Protein AF-A0A8B7DSK4-F1 (afdb_monomer_lite)

Foldseek 3Di:
DDDDPDDDPVVVVVVVVVVVVVVVVVVVVVVVVVVVVVVVVVVVCVVCVVVCVVVVVVVVVVVVVVVVVVVVVVVVVCVVVVCCVVPVVPDDDDDDPPDDDPPVRVVVVCVVVVQDPDDDDDDPQLCQLVPDLARDDHDPVSLVVNLVVCVSVVQQADPVGRLHGPDDPTPSCVPRSVVSNCVVNPPPPPDPLPQDLDLVSLVVVLVVLLVCVVVVNLVCLVVNLVSLVSCVVVVVDDPVVSVVSNVSSD

Secondary structure (DSSP, 8-state):
-----TT-HHHHHHHHHHHHHHHHHHHHHHHHHHHHHHHHHHHHHHHHHHHHHHHHHHHHHHHHHHHHHHHHHHHHHHHHHHHHHHHTTS--------S---HHHHHHHHHHHHS--------HHHHHHHH-SS--S--HHHHHHHHHHHHHS-TTB-SS-TTSB---SSHHIIIIIHHHHHHHH-----------SSHHHHHHHHHHHHHHHHTT-GGGHHHHHHHHHHHHHTTSS-HHHHHHHHHHH-

pLDDT: mean 80.71, std 14.78, range [35.78, 96.25]

Sequence (250 aa):
MSYVKATDIEARLKLAKELDGLKKSVYQDSINEKLGYDTLQTNLEKLYKPIIDSQSGIKEGLSTLENKADQLTNTFSSYPALLDSKTKAIMPPEIVINMPLGAIAAEYLKLYTAKNNKKYIGTPGLWEIIVKSHPVKYTNDDRNKYKEILNQTDAIRSDLNSAKPRSSRSYKYTNVIKPIWEEIIGKSGKGVVILPSDPNALFDMLKLRLAALQAGNTGVKNETVAICDELLRQGQIDDDEYKTLQKAIT

Structure (mmCIF, N/CA/C/O backbone):
data_AF-A0A8B7DSK4-F1
#
_entry.id   AF-A0A8B7DSK4-F1
#
loop_
_atom_site.group_PDB
_atom_site.id
_atom_site.type_symbol
_atom_site.label_atom_id
_atom_site.label_alt_id
_atom_site.label_comp_id
_atom_site.label_asym_id
_atom_site.label_entity_id
_atom_site.label_seq_id
_atom_site.pdbx_PDB_ins_code
_atom_site.Cartn_x
_atom_site.Cartn_y
_atom_site.Cartn_z
_atom_site.occupancy
_atom_site.B_iso_or_equiv
_atom_site.auth_seq_id
_atom_site.auth_comp_id
_atom_site.auth_asym_id
_atom_site.auth_atom_id
_atom_site.pdbx_PDB_model_num
ATOM 1 N N . MET A 1 1 ? 32.826 51.409 -76.840 1.00 43.56 1 MET A N 1
ATOM 2 C CA . MET A 1 1 ? 34.212 50.903 -76.737 1.00 43.56 1 MET A CA 1
ATOM 3 C C . MET A 1 1 ? 35.059 51.645 -77.755 1.00 43.56 1 MET A C 1
ATOM 5 O O . MET A 1 1 ? 34.772 51.560 -78.941 1.00 43.56 1 MET A O 1
ATOM 9 N N . SER A 1 2 ? 36.006 52.461 -77.291 1.00 46.81 2 SER A N 1
ATOM 10 C CA . SER A 1 2 ? 36.922 53.215 -78.152 1.00 46.81 2 SER A CA 1
ATOM 11 C C . SER A 1 2 ? 37.999 52.264 -78.674 1.00 46.81 2 SER A C 1
ATOM 13 O O . SER A 1 2 ? 38.800 51.754 -77.894 1.00 46.81 2 SER A O 1
ATOM 15 N N . TYR A 1 3 ? 37.988 51.981 -79.975 1.00 54.03 3 TYR A N 1
ATOM 16 C CA . TYR A 1 3 ? 39.072 51.254 -80.625 1.00 54.03 3 TYR A CA 1
ATOM 17 C C . TYR A 1 3 ? 40.211 52.242 -80.880 1.00 54.03 3 TYR A C 1
ATOM 19 O O . TYR A 1 3 ? 40.067 53.164 -81.685 1.00 54.03 3 TYR A O 1
ATOM 27 N N . VAL A 1 4 ? 41.338 52.062 -80.187 1.00 56.19 4 VAL A N 1
ATOM 28 C CA . VAL A 1 4 ? 42.576 52.800 -80.463 1.00 56.19 4 VAL A CA 1
ATOM 29 C C . VAL A 1 4 ? 42.960 52.529 -81.922 1.00 56.19 4 VAL A C 1
ATOM 31 O O . VAL A 1 4 ? 43.263 51.395 -82.295 1.00 56.19 4 VAL A O 1
ATOM 34 N N . LYS A 1 5 ? 42.865 53.560 -82.772 1.00 58.69 5 LYS A N 1
ATOM 35 C CA . LYS A 1 5 ? 43.213 53.474 -84.196 1.00 58.69 5 LYS A CA 1
ATOM 36 C C . LYS A 1 5 ? 44.709 53.178 -84.344 1.00 58.69 5 LYS A C 1
ATOM 38 O O . LYS A 1 5 ? 45.526 53.631 -83.549 1.00 58.69 5 LYS A O 1
ATOM 43 N N . ALA A 1 6 ? 45.041 52.393 -85.365 1.00 54.91 6 ALA A N 1
ATOM 44 C CA . ALA A 1 6 ? 46.294 51.661 -85.561 1.00 54.91 6 ALA A CA 1
ATOM 45 C C . ALA A 1 6 ? 47.578 52.496 -85.806 1.00 54.91 6 ALA A C 1
ATOM 47 O O . ALA A 1 6 ? 48.478 52.013 -86.489 1.00 54.91 6 ALA A O 1
ATOM 48 N N . THR A 1 7 ? 47.698 53.712 -85.271 1.00 58.81 7 THR A N 1
ATOM 49 C CA . THR A 1 7 ? 48.815 54.630 -85.566 1.00 58.81 7 THR A CA 1
ATOM 50 C C . THR A 1 7 ? 49.724 54.956 -84.378 1.00 58.81 7 THR A C 1
ATOM 52 O O . THR A 1 7 ? 50.743 55.600 -84.589 1.00 58.81 7 THR A O 1
ATOM 55 N N . ASP A 1 8 ? 49.422 54.493 -83.160 1.00 68.81 8 ASP A N 1
ATOM 56 C CA . ASP A 1 8 ? 50.267 54.718 -81.974 1.00 68.81 8 ASP A CA 1
ATOM 57 C C . ASP A 1 8 ? 50.889 53.400 -81.474 1.00 68.81 8 ASP A C 1
ATOM 59 O O . ASP A 1 8 ? 50.227 52.549 -80.870 1.00 68.81 8 ASP A O 1
ATOM 63 N N . ILE A 1 9 ? 52.167 53.195 -81.802 1.00 73.06 9 ILE A N 1
ATOM 64 C CA . ILE A 1 9 ? 52.925 51.973 -81.496 1.00 73.06 9 ILE A CA 1
ATOM 65 C C . ILE A 1 9 ? 53.202 51.860 -79.990 1.00 73.06 9 ILE A C 1
ATOM 67 O O . ILE A 1 9 ? 53.151 50.753 -79.448 1.00 73.06 9 ILE A O 1
ATOM 71 N N . GLU A 1 10 ? 53.437 52.977 -79.295 1.00 76.62 10 GLU A N 1
ATOM 72 C CA . GLU A 1 10 ? 53.742 52.978 -77.860 1.00 76.62 10 GLU A CA 1
ATOM 73 C C . GLU A 1 10 ? 52.521 52.576 -77.032 1.00 76.62 10 GLU A C 1
ATOM 75 O O . GLU A 1 10 ? 52.628 51.723 -76.144 1.00 76.62 10 GLU A O 1
ATOM 80 N N . ALA A 1 11 ? 51.339 53.094 -77.380 1.00 74.12 11 ALA A N 1
ATOM 81 C CA . ALA A 1 11 ? 50.085 52.707 -76.736 1.00 74.12 11 ALA A CA 1
ATOM 82 C C . ALA A 1 11 ? 49.782 51.205 -76.903 1.00 74.12 11 ALA A C 1
ATOM 84 O O . ALA A 1 11 ? 49.326 50.550 -75.961 1.00 74.12 11 ALA A O 1
ATOM 85 N N . ARG A 1 12 ? 50.087 50.622 -78.073 1.00 72.75 12 ARG A N 1
ATOM 86 C CA . ARG A 1 12 ? 49.931 49.174 -78.318 1.00 72.75 12 ARG A CA 1
ATOM 87 C C . ARG A 1 12 ? 50.933 48.347 -77.522 1.00 72.75 12 ARG A C 1
ATOM 89 O O . ARG A 1 12 ? 50.561 47.305 -76.988 1.00 72.75 12 ARG A O 1
ATOM 96 N N . LEU A 1 13 ? 52.180 48.806 -77.419 1.00 80.31 13 LEU A N 1
ATOM 97 C CA . LEU A 1 13 ? 53.214 48.118 -76.650 1.00 80.31 13 LEU A CA 1
ATOM 98 C C . LEU A 1 13 ? 52.886 48.120 -75.150 1.00 80.31 13 LEU A C 1
ATOM 100 O O . LEU A 1 13 ? 53.100 47.117 -74.467 1.00 80.31 13 LEU A O 1
ATOM 104 N N . LYS A 1 14 ? 52.320 49.224 -74.648 1.00 83.44 14 LYS A N 1
ATOM 105 C CA . LYS A 1 14 ? 51.837 49.343 -73.270 1.00 83.44 14 LYS A CA 1
ATOM 106 C C . LYS A 1 14 ? 50.661 48.402 -72.999 1.00 83.44 14 LYS A C 1
ATOM 108 O O . LYS A 1 14 ? 50.739 47.611 -72.065 1.00 83.44 14 LYS A O 1
ATOM 113 N N . LEU A 1 15 ? 49.645 48.396 -73.866 1.00 82.62 15 LEU A N 1
ATOM 114 C CA . LEU A 1 15 ? 48.512 47.467 -73.767 1.00 82.62 15 LEU A CA 1
ATOM 115 C C . LEU A 1 15 ? 48.943 45.996 -73.846 1.00 82.62 15 LEU A C 1
ATOM 117 O O . LEU A 1 15 ? 48.408 45.160 -73.126 1.00 82.62 15 LEU A O 1
ATOM 121 N N . ALA A 1 16 ? 49.923 45.663 -74.690 1.00 82.56 16 ALA A N 1
ATOM 122 C CA . ALA A 1 16 ? 50.447 44.302 -74.788 1.00 82.56 16 ALA A CA 1
ATOM 123 C C . ALA A 1 16 ? 51.163 43.863 -73.500 1.00 82.56 16 ALA A C 1
ATOM 125 O O . ALA A 1 16 ? 50.970 42.732 -73.054 1.00 82.56 16 ALA A O 1
ATOM 126 N N . LYS A 1 17 ? 51.943 44.756 -72.876 1.00 86.31 17 LYS A N 1
ATOM 127 C CA . LYS A 1 17 ? 52.577 44.502 -71.571 1.00 86.31 17 LYS A CA 1
ATOM 128 C C . LYS A 1 17 ? 51.545 44.353 -70.453 1.00 86.31 17 LYS A C 1
ATOM 130 O O . LYS A 1 17 ? 51.676 43.451 -69.632 1.00 86.31 17 LYS A O 1
ATOM 135 N N . GLU A 1 18 ? 50.514 45.196 -70.438 1.00 87.69 18 GLU A N 1
ATOM 136 C CA . GLU A 1 18 ? 49.409 45.098 -69.476 1.00 87.69 18 GLU A CA 1
ATOM 137 C C . GLU A 1 18 ? 48.632 43.784 -69.646 1.00 87.69 18 GLU A C 1
ATOM 139 O O . GLU A 1 18 ? 48.352 43.105 -68.661 1.00 87.69 18 GLU A O 1
ATOM 144 N N . LEU A 1 19 ? 48.357 43.368 -70.886 1.00 86.75 19 LEU A N 1
ATOM 145 C CA . LEU A 1 19 ? 47.679 42.105 -71.180 1.00 86.75 19 LEU A CA 1
ATOM 146 C C . LEU A 1 19 ? 48.516 40.882 -70.772 1.00 86.75 19 LEU A C 1
ATOM 148 O O . LEU A 1 19 ? 47.965 39.908 -70.261 1.00 86.75 19 LEU A O 1
ATOM 152 N N . ASP A 1 20 ? 49.833 40.914 -70.991 1.00 89.88 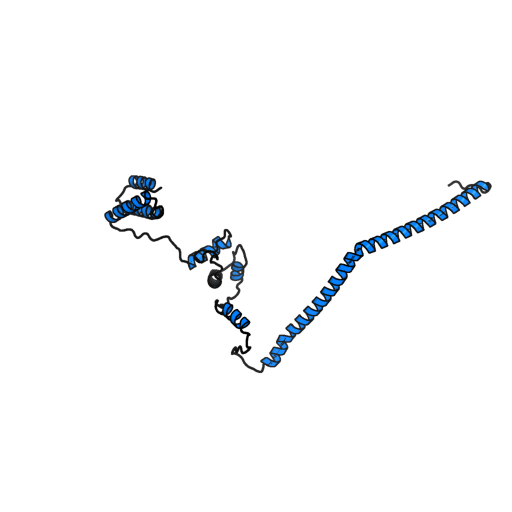20 ASP A N 1
ATOM 153 C CA . ASP A 1 20 ? 50.745 39.853 -70.546 1.00 89.88 20 ASP A CA 1
ATOM 154 C C . ASP A 1 20 ? 50.798 39.758 -69.013 1.00 89.88 20 ASP A C 1
ATOM 156 O O . ASP A 1 20 ? 50.713 38.664 -68.451 1.00 89.88 20 ASP A O 1
ATOM 160 N N . GLY A 1 21 ? 50.849 40.906 -68.328 1.00 89.38 21 GLY A N 1
ATOM 161 C CA . GLY A 1 21 ? 50.762 40.975 -66.870 1.00 89.38 21 GLY A CA 1
ATOM 162 C C . GLY A 1 21 ? 49.446 40.410 -66.336 1.00 89.38 21 GLY A C 1
ATOM 163 O O . GLY A 1 21 ? 49.455 39.587 -65.420 1.00 89.38 21 GLY A O 1
ATOM 164 N N . LEU A 1 22 ? 48.322 40.776 -66.958 1.00 88.94 22 LEU A N 1
ATOM 165 C CA . LEU A 1 22 ? 46.996 40.297 -66.571 1.00 88.94 22 LEU A CA 1
ATOM 166 C C . LEU A 1 22 ? 46.854 38.781 -66.764 1.00 88.94 22 LEU A C 1
ATOM 168 O O . LEU A 1 22 ? 46.324 38.096 -65.896 1.00 88.94 22 LEU A O 1
ATOM 172 N N . LYS A 1 23 ? 47.376 38.222 -67.863 1.00 90.56 23 LYS A N 1
ATOM 173 C CA . LYS A 1 23 ? 47.376 36.764 -68.081 1.00 90.56 23 LYS A CA 1
ATOM 174 C C . LYS A 1 23 ? 48.144 36.019 -66.993 1.00 90.56 23 LYS A C 1
ATOM 176 O O . LYS A 1 23 ? 47.684 34.977 -66.529 1.00 90.56 23 LYS A O 1
ATOM 181 N N . LYS A 1 24 ? 49.298 36.549 -66.584 1.00 91.12 24 LYS A N 1
ATOM 182 C CA . LYS A 1 24 ? 50.115 35.962 -65.516 1.00 91.12 24 LYS A CA 1
ATOM 183 C C . LYS A 1 24 ? 49.411 36.029 -64.162 1.00 91.12 24 LYS A C 1
ATOM 185 O O . LYS A 1 24 ? 49.457 35.040 -63.436 1.00 91.12 24 LYS A O 1
ATOM 190 N N . SER A 1 25 ? 48.730 37.135 -63.843 1.00 89.31 25 SER A N 1
ATOM 191 C CA . SER A 1 25 ? 47.987 37.245 -62.578 1.00 89.31 25 SER A CA 1
ATOM 192 C C . SER A 1 25 ? 46.802 36.284 -62.541 1.00 89.31 25 SER A C 1
ATOM 194 O O . SER A 1 25 ? 46.688 35.524 -61.593 1.00 89.31 25 SER A O 1
ATOM 196 N N . VAL A 1 26 ? 45.994 36.223 -63.606 1.00 90.00 26 VAL A N 1
ATOM 197 C CA . VAL A 1 26 ? 44.837 35.315 -63.689 1.00 90.00 26 VAL A CA 1
ATOM 198 C C . VAL A 1 26 ? 45.267 33.852 -63.567 1.00 90.00 26 VAL A C 1
ATOM 200 O O . VAL A 1 26 ? 44.611 33.064 -62.887 1.00 90.00 26 VAL A O 1
ATOM 203 N N . TYR A 1 27 ? 46.387 33.478 -64.191 1.00 87.56 27 TYR A N 1
ATOM 204 C CA . TYR A 1 27 ? 46.950 32.140 -64.030 1.00 87.56 27 TYR A CA 1
ATOM 205 C C . TYR A 1 27 ? 47.376 31.874 -62.579 1.00 87.56 27 TYR A C 1
ATOM 207 O O . TYR A 1 27 ? 47.050 30.825 -62.028 1.00 87.56 27 TYR A O 1
ATOM 215 N N . GLN A 1 28 ? 48.063 32.824 -61.940 1.00 78.50 28 GLN A N 1
ATOM 216 C CA . GLN A 1 28 ? 48.499 32.677 -60.552 1.00 78.50 28 GLN A CA 1
ATOM 217 C C . GLN A 1 28 ? 47.318 32.610 -59.574 1.00 78.50 28 GLN A C 1
ATOM 219 O O . GLN A 1 28 ? 47.341 31.791 -58.658 1.00 78.50 28 GLN A O 1
ATOM 224 N N . ASP A 1 29 ? 46.277 33.412 -59.792 1.00 83.38 29 ASP A N 1
ATOM 225 C CA . ASP A 1 29 ? 45.048 33.401 -58.998 1.00 83.38 29 ASP A CA 1
ATOM 226 C C . ASP A 1 29 ? 44.338 32.049 -59.117 1.00 83.38 29 ASP A C 1
ATOM 228 O O . ASP A 1 29 ? 43.964 31.465 -58.103 1.00 83.38 29 ASP A O 1
ATOM 232 N N . SER A 1 30 ? 44.262 31.483 -60.327 1.00 82.50 30 SER A N 1
ATOM 233 C CA . SER A 1 30 ? 43.723 30.136 -60.550 1.00 82.50 30 SER A CA 1
ATOM 234 C C . SER A 1 30 ? 44.519 29.050 -59.816 1.00 82.50 30 SER A C 1
ATOM 236 O O . SER A 1 30 ? 43.928 28.144 -59.224 1.00 82.50 30 SER A O 1
ATOM 238 N N . ILE A 1 31 ? 45.854 29.134 -59.816 1.00 78.56 31 ILE A N 1
ATOM 239 C CA . ILE A 1 31 ? 46.708 28.194 -59.076 1.00 78.56 31 ILE A CA 1
ATOM 240 C C . ILE A 1 31 ? 46.501 28.339 -57.566 1.00 78.56 31 ILE A C 1
ATOM 242 O O . ILE A 1 31 ? 46.376 27.327 -56.878 1.00 78.56 31 ILE A O 1
ATOM 246 N N . ASN A 1 32 ? 46.427 29.568 -57.054 1.00 77.94 32 ASN A N 1
ATOM 247 C CA . ASN A 1 32 ? 46.209 29.842 -55.635 1.00 77.94 32 ASN A CA 1
ATOM 248 C C . ASN A 1 32 ? 44.828 29.362 -55.169 1.00 77.94 32 ASN A C 1
ATOM 250 O O . ASN A 1 32 ? 44.718 28.788 -54.088 1.00 77.94 32 ASN A O 1
ATOM 254 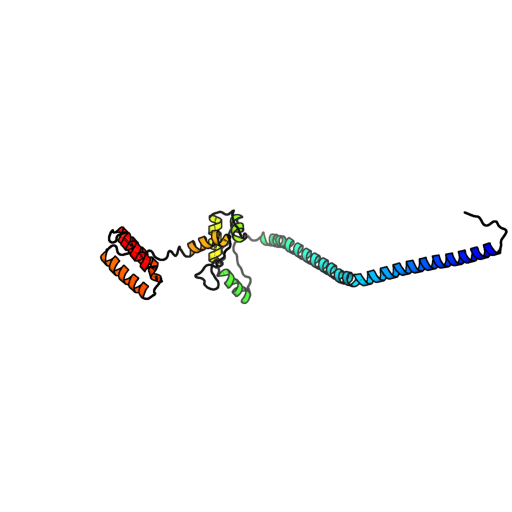N N . GLU A 1 33 ? 43.791 29.554 -55.986 1.00 80.44 33 GLU A N 1
ATOM 255 C CA . GLU A 1 33 ? 42.440 29.069 -55.701 1.00 80.44 33 GLU A CA 1
ATOM 256 C C . GLU A 1 33 ? 42.422 27.538 -55.629 1.00 80.44 33 GLU A C 1
ATOM 258 O O . GLU A 1 33 ? 41.920 26.964 -54.663 1.00 80.44 33 GLU A O 1
ATOM 263 N N . LYS A 1 34 ? 43.066 26.867 -56.595 1.00 81.38 34 LYS A N 1
ATOM 264 C CA . LYS A 1 34 ? 43.205 25.405 -56.607 1.00 81.38 34 LYS A CA 1
ATOM 265 C C . LYS A 1 34 ? 43.956 24.888 -55.375 1.00 81.38 34 LYS A C 1
ATOM 267 O O . LYS A 1 34 ? 43.482 23.965 -54.720 1.00 81.38 34 LYS A O 1
ATOM 272 N N . LEU A 1 35 ? 45.063 25.536 -55.005 1.00 74.94 35 LEU A N 1
ATOM 273 C CA . LEU A 1 35 ? 45.796 25.234 -53.770 1.00 74.94 35 LEU A CA 1
ATOM 274 C C . LEU A 1 35 ? 44.924 25.448 -52.517 1.00 74.94 35 LEU A C 1
ATOM 276 O O . LEU A 1 35 ? 45.023 24.702 -51.543 1.00 74.94 35 LEU A O 1
ATOM 280 N N . GLY A 1 36 ? 44.062 26.466 -52.532 1.00 78.94 36 GLY A N 1
ATOM 281 C CA . GLY A 1 36 ? 43.084 26.746 -51.481 1.00 78.94 36 GLY A CA 1
ATOM 282 C C . GLY A 1 36 ? 42.072 25.613 -51.302 1.00 78.94 36 GLY A C 1
ATOM 283 O O . GLY A 1 36 ? 41.827 25.179 -50.177 1.00 78.94 36 GLY A O 1
ATOM 284 N N . TYR A 1 37 ? 41.536 25.072 -52.396 1.00 69.88 37 TYR A N 1
ATOM 285 C CA . TYR A 1 37 ? 40.653 23.903 -52.337 1.00 69.88 37 TYR A CA 1
ATOM 286 C C . TYR A 1 37 ? 41.384 22.651 -51.839 1.00 69.88 37 TYR A C 1
ATOM 288 O O . TYR A 1 37 ? 40.859 21.959 -50.967 1.00 69.88 37 TYR A O 1
ATOM 296 N N . ASP A 1 38 ? 42.610 22.400 -52.305 1.00 74.62 38 ASP A N 1
ATOM 297 C CA . ASP A 1 38 ? 43.411 21.244 -51.877 1.00 74.62 38 ASP A CA 1
ATOM 298 C C . ASP A 1 38 ? 43.751 21.315 -50.374 1.00 74.62 38 ASP A C 1
ATOM 300 O O . ASP A 1 38 ? 43.679 20.320 -49.642 1.00 74.62 38 ASP A O 1
ATOM 304 N N . THR A 1 39 ? 44.076 22.510 -49.871 1.00 78.75 39 THR A N 1
ATOM 305 C CA . THR A 1 39 ? 44.328 22.734 -48.437 1.00 78.75 39 THR A CA 1
ATOM 306 C C . THR A 1 39 ? 43.057 22.603 -47.601 1.00 78.75 39 THR A C 1
ATOM 308 O O . THR A 1 39 ? 43.097 21.988 -46.532 1.00 78.75 39 THR A O 1
ATOM 311 N N . LEU A 1 40 ? 41.918 23.106 -48.086 1.00 76.88 40 LEU A N 1
ATOM 312 C CA . LEU A 1 40 ? 40.619 22.930 -47.438 1.00 76.88 40 LEU A CA 1
ATOM 313 C C . LEU A 1 40 ? 40.227 21.450 -47.359 1.00 76.88 40 LEU A C 1
ATOM 315 O O . LEU A 1 40 ? 39.839 20.984 -46.288 1.00 76.88 40 LEU A O 1
ATOM 319 N N . GLN A 1 41 ? 40.384 20.700 -48.451 1.00 76.75 41 GLN A N 1
ATOM 320 C CA . GLN A 1 41 ? 40.118 19.264 -48.487 1.00 76.75 41 GLN A CA 1
ATOM 321 C C . GLN A 1 41 ? 41.012 18.513 -47.496 1.00 76.75 41 GLN A C 1
ATOM 323 O O . GLN A 1 41 ? 40.511 17.747 -46.674 1.00 76.75 41 GLN A O 1
ATOM 328 N N . THR A 1 42 ? 42.316 18.801 -47.495 1.00 78.62 42 THR A N 1
ATOM 329 C CA . THR A 1 42 ? 43.266 18.190 -46.554 1.00 78.62 42 THR A CA 1
ATOM 330 C C . THR A 1 42 ? 42.886 18.476 -45.094 1.00 78.62 42 THR A C 1
ATOM 332 O O . THR A 1 42 ? 43.016 17.611 -44.226 1.00 78.62 42 THR A O 1
ATOM 335 N N . ASN A 1 43 ? 42.406 19.687 -44.795 1.00 83.88 43 ASN A N 1
ATOM 336 C CA . ASN A 1 43 ? 41.970 20.065 -43.450 1.00 83.88 43 ASN A CA 1
ATOM 337 C C . ASN A 1 43 ? 40.668 19.365 -43.040 1.00 83.88 43 ASN A C 1
ATOM 339 O O . ASN A 1 43 ? 40.562 18.916 -41.898 1.00 83.88 43 ASN A O 1
ATOM 343 N N . LEU A 1 44 ? 39.706 19.227 -43.957 1.00 82.31 44 LEU A N 1
ATOM 344 C CA . LEU A 1 44 ? 38.476 18.468 -43.720 1.00 82.31 44 LEU A CA 1
ATOM 345 C C . LEU A 1 44 ? 38.785 16.987 -43.474 1.00 82.31 44 LEU A C 1
ATOM 347 O O . LEU A 1 44 ? 38.312 16.423 -42.489 1.00 82.31 44 LEU A O 1
ATOM 351 N N . GLU A 1 45 ? 39.637 16.376 -44.297 1.00 83.88 45 GLU A N 1
ATOM 352 C CA . GLU A 1 45 ? 40.077 14.991 -44.106 1.00 83.88 45 GLU A CA 1
ATOM 353 C C . GLU A 1 45 ? 40.725 14.798 -42.730 1.00 83.88 45 GLU A C 1
ATOM 355 O O . GLU A 1 45 ? 40.358 13.878 -42.002 1.00 83.88 45 GLU A O 1
ATOM 360 N N . LYS A 1 46 ? 41.620 15.701 -42.311 1.00 89.25 46 LYS A N 1
ATOM 361 C CA . LYS A 1 46 ? 42.235 15.652 -40.973 1.00 89.25 46 LYS A CA 1
ATOM 362 C C . LYS A 1 46 ? 41.221 15.801 -39.838 1.00 89.25 46 LYS A C 1
ATOM 364 O O . LYS A 1 46 ? 41.350 15.101 -38.837 1.00 89.25 46 LYS A O 1
ATOM 369 N N . LEU A 1 47 ? 40.241 16.696 -39.974 1.00 84.62 47 LEU A N 1
ATOM 370 C CA . LEU A 1 47 ? 39.249 16.968 -38.931 1.00 84.62 47 LEU A CA 1
ATOM 371 C C . LEU A 1 47 ? 38.305 15.777 -38.708 1.00 84.62 47 LEU A C 1
ATOM 373 O O . LEU A 1 47 ? 37.970 15.467 -37.567 1.00 84.62 47 LEU A O 1
ATOM 377 N N . TYR A 1 48 ? 37.899 15.095 -39.782 1.00 87.31 48 TYR A N 1
ATOM 378 C CA . TYR A 1 48 ? 36.939 13.990 -39.704 1.00 87.31 48 TYR A CA 1
ATOM 379 C C . TYR A 1 48 ? 37.579 12.608 -39.540 1.00 87.31 48 TYR A C 1
ATOM 381 O O . TYR A 1 48 ? 36.904 11.691 -39.071 1.00 87.31 48 TYR A O 1
ATOM 389 N N . LYS A 1 49 ? 38.870 12.442 -39.854 1.00 88.06 49 LYS A N 1
ATOM 390 C CA . LYS A 1 49 ? 39.575 11.154 -39.753 1.00 88.06 49 LYS A CA 1
ATOM 391 C C . LYS A 1 49 ? 39.423 10.444 -38.396 1.00 88.06 49 LYS A C 1
ATOM 393 O O . LYS A 1 49 ? 39.061 9.274 -38.417 1.00 88.06 49 LYS A O 1
ATOM 398 N N . PRO A 1 50 ? 39.556 11.105 -37.226 1.00 88.31 50 PRO A N 1
ATOM 399 C CA . PRO A 1 50 ? 39.360 10.435 -35.934 1.00 88.31 50 PRO A CA 1
ATOM 400 C C . PRO A 1 50 ? 37.952 9.851 -35.749 1.00 88.31 50 PRO A C 1
ATOM 402 O O . PRO A 1 50 ? 37.780 8.810 -35.117 1.00 88.31 50 PRO A O 1
ATOM 405 N N . ILE A 1 51 ? 36.936 10.521 -36.300 1.00 84.44 51 ILE A N 1
ATOM 406 C CA . ILE A 1 51 ? 35.539 10.083 -36.227 1.00 84.44 51 ILE A CA 1
ATOM 407 C C . ILE A 1 51 ? 35.321 8.895 -37.165 1.00 84.44 51 ILE A C 1
ATOM 409 O O . ILE A 1 51 ? 34.720 7.904 -36.756 1.00 84.44 51 ILE A O 1
ATOM 413 N N . ILE A 1 52 ? 35.839 8.975 -38.393 1.00 83.31 52 ILE A N 1
ATOM 414 C CA . ILE A 1 52 ? 35.747 7.902 -39.391 1.00 83.31 52 ILE A CA 1
ATOM 415 C C . ILE A 1 52 ? 36.457 6.641 -38.884 1.00 83.31 52 ILE A C 1
ATOM 417 O O . ILE A 1 52 ? 35.866 5.561 -38.906 1.00 83.31 52 ILE A O 1
ATOM 421 N N . ASP A 1 53 ? 37.676 6.781 -38.361 1.00 85.12 53 ASP A N 1
ATOM 422 C CA . ASP A 1 53 ? 38.465 5.669 -37.827 1.00 85.12 53 ASP A CA 1
ATOM 423 C C . ASP A 1 53 ? 37.739 5.016 -36.636 1.00 85.12 53 ASP A C 1
ATOM 425 O O . ASP A 1 53 ? 37.581 3.796 -36.602 1.00 85.12 53 ASP A O 1
ATOM 429 N N . SER A 1 54 ? 37.190 5.815 -35.712 1.00 80.00 54 SER A N 1
ATOM 430 C CA . SER A 1 54 ? 36.392 5.319 -34.578 1.00 80.00 54 SER A CA 1
ATOM 431 C C . SER A 1 54 ? 35.116 4.583 -35.019 1.00 80.00 54 SER A C 1
ATOM 433 O O . SER A 1 54 ? 34.782 3.523 -34.487 1.00 80.00 54 SER A O 1
ATOM 435 N N . GLN A 1 55 ? 34.409 5.096 -36.030 1.00 81.69 55 GLN A N 1
ATOM 436 C CA . GLN A 1 55 ? 33.173 4.492 -36.537 1.00 81.69 55 GLN A CA 1
ATOM 437 C C . GLN A 1 55 ? 33.415 3.237 -37.390 1.00 81.69 55 GLN A C 1
ATOM 439 O O . GLN A 1 55 ? 32.555 2.353 -37.423 1.00 81.69 55 GLN A O 1
ATOM 444 N N . SER A 1 56 ? 34.575 3.125 -38.046 1.00 78.19 56 SER A N 1
ATOM 445 C CA . SER A 1 56 ? 34.922 1.971 -38.885 1.00 78.19 56 SER A CA 1
ATOM 446 C C . SER A 1 56 ? 34.926 0.655 -38.094 1.00 78.19 56 SER A C 1
ATOM 448 O O . SER A 1 56 ? 34.260 -0.302 -38.493 1.00 78.19 56 SER A O 1
ATOM 450 N N . GLY A 1 57 ? 35.540 0.641 -36.905 1.00 77.50 57 GLY A N 1
ATOM 451 C CA . GLY A 1 57 ? 35.574 -0.537 -36.032 1.00 77.50 57 GLY A CA 1
ATOM 452 C C . GLY A 1 57 ? 34.211 -0.897 -35.428 1.00 77.50 57 GLY A C 1
ATOM 453 O O . GLY A 1 57 ? 33.909 -2.074 -35.227 1.00 77.50 57 GLY A O 1
ATOM 454 N N . ILE A 1 58 ? 33.341 0.093 -35.191 1.00 78.62 58 ILE A N 1
ATOM 455 C CA . ILE A 1 58 ? 31.973 -0.147 -34.697 1.00 78.62 58 ILE A CA 1
ATOM 456 C C . ILE A 1 58 ? 31.156 -0.912 -35.748 1.00 78.62 58 ILE A C 1
ATOM 458 O O . ILE A 1 58 ? 30.426 -1.844 -35.406 1.00 78.62 58 ILE A O 1
ATOM 462 N N . LYS A 1 59 ? 31.307 -0.564 -37.032 1.00 77.75 59 LYS A N 1
ATOM 463 C CA . LYS A 1 59 ? 30.613 -1.238 -38.139 1.00 77.75 59 LYS A CA 1
ATOM 464 C C . LYS A 1 59 ? 31.036 -2.705 -38.282 1.00 77.75 59 LYS A C 1
ATOM 466 O O . LYS A 1 59 ? 30.179 -3.563 -38.477 1.00 77.75 59 LYS A O 1
ATOM 471 N N . GLU A 1 60 ? 32.328 -2.999 -38.151 1.00 77.56 60 GLU A N 1
ATOM 472 C CA . GLU A 1 60 ? 32.854 -4.374 -38.189 1.00 77.56 60 GLU A CA 1
ATOM 473 C C . GLU A 1 60 ? 32.419 -5.207 -36.970 1.00 77.56 60 GLU A C 1
ATOM 475 O O . GLU A 1 60 ? 32.102 -6.395 -37.086 1.00 77.56 60 GLU A O 1
ATOM 480 N N . GLY A 1 61 ? 32.341 -4.580 -35.792 1.00 78.88 61 GLY A N 1
ATOM 481 C CA . GLY A 1 61 ? 31.815 -5.220 -34.587 1.00 78.88 61 GLY A CA 1
ATOM 482 C C . GLY A 1 61 ? 30.338 -5.603 -34.720 1.00 78.88 61 GLY A C 1
ATOM 483 O O . GLY A 1 61 ? 29.953 -6.709 -34.334 1.00 78.88 61 GLY A O 1
ATOM 484 N N . LEU A 1 62 ? 29.522 -4.722 -35.309 1.00 78.50 62 LEU A N 1
ATOM 485 C CA . LEU A 1 62 ? 28.096 -4.965 -35.544 1.00 78.50 62 LEU A CA 1
ATOM 486 C C . LEU A 1 62 ? 27.857 -6.112 -36.532 1.00 78.50 62 LEU A C 1
ATOM 488 O O . LEU A 1 62 ? 27.072 -7.003 -36.217 1.00 78.50 62 LEU A O 1
ATOM 492 N N . SER A 1 63 ? 28.577 -6.160 -37.659 1.00 74.56 63 SER A N 1
ATOM 493 C CA . SER A 1 63 ? 28.434 -7.260 -38.628 1.00 74.56 63 SER A CA 1
ATOM 494 C C . SER A 1 63 ? 28.861 -8.610 -38.041 1.00 74.56 63 SER A C 1
ATOM 496 O O . SER A 1 63 ? 28.243 -9.642 -38.298 1.00 74.56 63 SER A O 1
ATOM 498 N N . THR A 1 64 ? 29.889 -8.623 -37.190 1.00 80.25 64 THR A N 1
ATOM 499 C CA . THR A 1 64 ? 30.324 -9.838 -36.487 1.00 80.25 64 THR A CA 1
ATOM 500 C C . THR A 1 64 ? 29.284 -10.313 -35.468 1.00 80.25 64 THR A C 1
ATOM 502 O O . THR A 1 64 ? 29.084 -11.519 -35.304 1.00 80.25 64 THR A O 1
ATOM 505 N N . LEU A 1 65 ? 28.622 -9.388 -34.768 1.00 80.88 65 LEU A N 1
ATOM 506 C CA . LEU A 1 65 ? 27.583 -9.709 -33.789 1.00 80.88 65 LEU A CA 1
ATOM 507 C C . LEU A 1 65 ? 26.297 -10.202 -34.464 1.00 80.88 65 LEU A C 1
ATOM 509 O O . LEU A 1 65 ? 25.703 -11.163 -33.983 1.00 80.88 65 LEU A O 1
ATOM 513 N N . GLU A 1 66 ? 25.917 -9.594 -35.586 1.00 78.19 66 GLU A N 1
ATOM 514 C CA . GLU A 1 66 ? 24.773 -9.996 -36.411 1.00 78.19 66 GLU A CA 1
ATOM 515 C C . GLU A 1 66 ? 24.958 -11.424 -36.941 1.00 78.19 66 GLU A C 1
ATOM 517 O O . GLU A 1 66 ? 24.131 -12.291 -36.671 1.00 78.19 66 GLU A O 1
ATOM 522 N N . ASN A 1 67 ? 26.129 -11.737 -37.507 1.00 78.81 67 ASN A N 1
ATOM 523 C CA . ASN A 1 67 ? 26.461 -13.099 -37.938 1.00 78.81 67 ASN A CA 1
ATOM 524 C C . ASN A 1 67 ? 26.401 -14.128 -36.790 1.00 78.81 67 ASN A C 1
ATOM 526 O O . ASN A 1 67 ? 25.968 -15.263 -36.986 1.00 78.81 67 ASN A O 1
ATOM 530 N N . LYS A 1 68 ? 26.832 -13.757 -35.575 1.00 84.44 68 LYS A N 1
ATOM 531 C CA . LYS A 1 68 ? 26.735 -14.634 -34.392 1.00 84.44 68 LYS A CA 1
ATOM 532 C C . LYS A 1 68 ? 25.289 -14.820 -33.933 1.00 84.44 68 LYS A C 1
ATOM 534 O O . LYS A 1 68 ? 24.926 -15.922 -33.524 1.00 84.44 68 LYS A O 1
ATOM 539 N N . ALA A 1 69 ? 24.477 -13.769 -33.997 1.00 78.75 69 ALA A N 1
ATOM 540 C CA . ALA A 1 69 ? 23.055 -13.838 -33.692 1.00 78.75 69 ALA A CA 1
ATOM 541 C C . ALA A 1 69 ? 22.322 -14.737 -34.697 1.00 78.75 69 ALA A C 1
ATOM 543 O O . ALA A 1 69 ? 21.551 -15.594 -34.273 1.00 78.75 69 ALA A O 1
ATOM 544 N N . ASP A 1 70 ? 22.644 -14.638 -35.987 1.00 78.50 70 ASP A N 1
ATOM 545 C CA . ASP A 1 70 ? 22.081 -15.488 -37.039 1.00 78.50 70 ASP A CA 1
ATOM 546 C C . ASP A 1 70 ? 22.505 -16.955 -36.900 1.00 78.50 70 ASP A C 1
ATOM 548 O O . ASP A 1 70 ? 21.716 -17.879 -37.098 1.00 78.50 70 ASP A O 1
ATOM 552 N N . GLN A 1 71 ? 23.749 -17.218 -36.498 1.00 76.06 71 GLN A N 1
ATOM 553 C CA . GLN A 1 71 ? 24.178 -18.582 -36.176 1.00 76.06 71 GLN A CA 1
ATOM 554 C C . GLN A 1 71 ? 23.434 -19.146 -34.957 1.00 76.06 71 GLN A C 1
ATOM 556 O O . GLN A 1 71 ? 23.059 -20.324 -34.952 1.00 76.06 71 GLN A O 1
ATOM 561 N N . LEU A 1 72 ? 23.172 -18.319 -33.939 1.00 77.44 72 LEU A N 1
ATOM 562 C CA . LEU A 1 72 ? 22.383 -18.708 -32.769 1.00 77.44 72 LEU A CA 1
ATOM 563 C C . LEU A 1 72 ? 20.916 -18.969 -33.133 1.00 77.44 72 LEU A C 1
ATOM 565 O O . LEU A 1 72 ? 20.369 -19.998 -32.751 1.00 77.44 72 LEU A O 1
ATOM 569 N N . THR A 1 73 ? 20.267 -18.100 -33.904 1.00 70.88 73 THR A N 1
ATOM 570 C CA . THR A 1 73 ? 18.865 -18.298 -34.311 1.00 70.88 73 THR A CA 1
ATOM 571 C C . THR A 1 73 ? 18.697 -19.533 -35.190 1.00 70.88 73 THR A C 1
ATOM 573 O O . THR A 1 73 ? 17.745 -20.290 -34.991 1.00 70.88 73 THR A O 1
ATOM 576 N N . ASN A 1 74 ? 19.645 -19.810 -36.087 1.00 70.19 74 ASN A N 1
ATOM 577 C CA . ASN A 1 74 ? 19.636 -21.021 -36.908 1.00 70.19 74 ASN A CA 1
ATOM 578 C C . ASN A 1 74 ? 19.843 -22.293 -36.069 1.00 70.19 74 ASN A C 1
ATOM 580 O O . ASN A 1 74 ? 19.123 -23.277 -36.247 1.00 70.19 74 ASN A O 1
ATOM 584 N N . THR A 1 75 ? 20.758 -22.270 -35.093 1.00 66.88 75 THR A N 1
ATOM 585 C CA . THR A 1 75 ? 20.950 -23.407 -34.177 1.00 66.88 75 THR A CA 1
ATOM 586 C C . THR A 1 75 ? 19.733 -23.630 -33.274 1.00 66.88 75 THR A C 1
ATOM 588 O O . THR A 1 75 ? 19.245 -24.758 -33.198 1.00 66.88 75 THR A O 1
ATOM 591 N N . PHE A 1 76 ? 19.150 -22.586 -32.677 1.00 65.25 76 PHE A N 1
ATOM 592 C CA . PHE A 1 76 ? 17.922 -22.699 -31.876 1.00 65.25 76 PHE A CA 1
ATOM 593 C C . PHE A 1 76 ? 16.692 -23.122 -32.695 1.00 65.25 76 PHE A C 1
ATOM 595 O O . PHE A 1 76 ? 15.873 -23.892 -32.195 1.00 65.25 76 PHE A O 1
ATOM 602 N N . SER A 1 77 ? 16.574 -22.697 -33.955 1.00 66.88 77 SER A N 1
ATOM 603 C CA . SER A 1 77 ? 15.478 -23.122 -34.843 1.00 66.88 77 SER A CA 1
ATOM 604 C C . SER A 1 77 ? 15.602 -24.589 -35.270 1.00 66.88 77 SER A C 1
ATOM 606 O O . SER A 1 77 ? 14.594 -25.254 -35.499 1.00 66.88 77 SER A O 1
ATOM 608 N N . SER A 1 78 ? 16.827 -25.125 -35.325 1.00 61.44 78 SER A N 1
ATOM 609 C CA . SER A 1 78 ? 17.094 -26.542 -35.623 1.00 61.44 78 SER A CA 1
ATOM 610 C C . SER A 1 78 ? 16.957 -27.484 -34.412 1.00 61.44 78 SER A C 1
ATOM 612 O O . SER A 1 78 ? 16.767 -28.691 -34.578 1.00 61.44 78 SER A O 1
ATOM 614 N N . TYR A 1 79 ? 16.993 -26.944 -33.189 1.00 57.91 79 TYR A N 1
ATOM 615 C CA . TYR A 1 79 ? 16.841 -27.697 -31.939 1.00 57.91 79 TYR A CA 1
ATOM 616 C C . TYR A 1 79 ? 15.521 -28.492 -31.818 1.00 57.91 79 TYR A C 1
ATOM 618 O O . TYR A 1 79 ? 15.580 -29.665 -31.438 1.00 57.91 79 TYR A O 1
ATOM 626 N N . PRO A 1 80 ? 14.335 -27.943 -32.162 1.00 59.47 80 PRO A N 1
ATOM 627 C CA . PRO A 1 80 ? 13.089 -28.708 -32.108 1.00 59.47 80 PRO A CA 1
ATOM 628 C C . PRO A 1 80 ? 13.043 -29.867 -33.116 1.00 59.47 80 PRO A C 1
ATOM 630 O O . PRO A 1 80 ? 12.460 -30.899 -32.803 1.00 59.47 80 PRO A O 1
ATOM 633 N N . ALA A 1 81 ? 13.707 -29.767 -34.275 1.00 57.78 81 ALA A N 1
ATOM 634 C CA . ALA A 1 81 ? 13.741 -30.844 -35.273 1.00 57.78 81 ALA A CA 1
ATOM 635 C C . ALA A 1 81 ? 14.629 -32.036 -34.849 1.00 57.78 81 ALA A C 1
ATOM 637 O O . ALA A 1 81 ? 14.303 -33.194 -35.124 1.00 57.78 81 ALA A O 1
ATOM 638 N N . LEU A 1 82 ? 15.729 -31.771 -34.132 1.00 52.06 82 LEU A N 1
ATOM 639 C CA . LEU A 1 82 ? 16.574 -32.817 -33.540 1.00 52.06 82 LEU A CA 1
ATOM 640 C C . LEU A 1 82 ? 15.883 -33.537 -32.375 1.00 52.06 82 LEU A C 1
ATOM 642 O O . LEU A 1 82 ? 16.075 -34.742 -32.210 1.00 52.06 82 LEU A O 1
ATOM 646 N N . LEU A 1 83 ? 15.058 -32.823 -31.604 1.00 50.44 83 LEU A N 1
ATOM 647 C CA . LEU A 1 83 ? 14.200 -33.426 -30.586 1.00 50.44 83 LEU A CA 1
ATOM 648 C C . LEU A 1 83 ? 13.123 -34.299 -31.242 1.00 50.44 83 LEU A C 1
ATOM 650 O O . LEU A 1 83 ? 13.074 -35.481 -30.926 1.00 50.44 83 LEU A O 1
ATOM 654 N N . ASP A 1 84 ? 12.373 -33.799 -32.230 1.00 51.56 84 ASP A N 1
ATOM 655 C CA . ASP A 1 84 ? 11.223 -34.516 -32.811 1.00 51.56 84 ASP A CA 1
ATOM 656 C C . ASP A 1 84 ? 11.591 -35.869 -33.459 1.00 51.56 84 ASP A C 1
ATOM 658 O O . ASP A 1 84 ? 10.821 -36.828 -33.375 1.00 51.56 84 ASP A O 1
ATOM 662 N N . SER A 1 85 ? 12.791 -35.992 -34.048 1.00 50.50 85 SER A N 1
ATOM 663 C CA . SER A 1 85 ? 13.276 -37.264 -34.625 1.00 50.50 85 SER A CA 1
ATOM 664 C C . SER A 1 85 ? 13.706 -38.301 -33.577 1.00 50.50 85 SER A C 1
ATOM 666 O O . SER A 1 85 ? 13.589 -39.502 -33.821 1.00 50.50 85 SER A O 1
ATOM 668 N N . LYS A 1 86 ? 14.159 -37.859 -32.395 1.00 49.62 86 LYS A N 1
ATOM 669 C CA . LYS A 1 86 ? 14.546 -38.736 -31.277 1.00 49.62 86 LYS A CA 1
ATOM 670 C C . LYS A 1 86 ? 13.395 -39.000 -30.302 1.00 49.62 86 LYS A C 1
ATOM 672 O O . LYS A 1 86 ? 13.386 -40.045 -29.660 1.00 49.62 86 LYS A O 1
ATOM 677 N N . THR A 1 87 ? 12.424 -38.091 -30.189 1.00 46.94 87 THR A N 1
ATOM 678 C CA . THR A 1 87 ? 11.345 -38.155 -29.190 1.00 46.94 87 THR A CA 1
ATOM 679 C C . THR A 1 87 ? 10.043 -38.759 -29.710 1.00 46.94 87 THR A C 1
ATOM 681 O O . THR A 1 87 ? 9.222 -39.164 -28.895 1.00 46.94 87 THR A O 1
ATOM 684 N N . LYS A 1 88 ? 9.838 -38.926 -31.026 1.00 46.34 88 LYS A N 1
ATOM 685 C CA . LYS A 1 88 ? 8.647 -39.638 -31.548 1.00 46.34 88 LYS A CA 1
ATOM 686 C C . LYS A 1 88 ? 8.650 -41.157 -31.323 1.00 46.34 88 LYS A C 1
ATOM 688 O O . LYS A 1 88 ? 7.608 -41.779 -31.497 1.00 46.34 88 LYS A O 1
ATOM 693 N N . ALA A 1 89 ? 9.775 -41.750 -30.916 1.00 43.00 89 ALA A N 1
ATOM 694 C CA . ALA A 1 89 ? 9.874 -43.182 -30.615 1.00 43.00 89 ALA A CA 1
ATOM 695 C C . ALA A 1 89 ? 9.664 -43.536 -29.128 1.00 43.00 89 ALA A C 1
ATOM 697 O O . ALA A 1 89 ? 9.680 -44.716 -28.787 1.00 43.00 89 ALA A O 1
ATOM 698 N N . ILE A 1 90 ? 9.474 -42.560 -28.230 1.00 41.84 90 ILE A N 1
ATOM 699 C CA . ILE A 1 90 ? 9.341 -42.822 -26.788 1.00 41.84 90 ILE A CA 1
ATOM 700 C C . ILE A 1 90 ? 8.162 -42.002 -26.241 1.00 41.84 90 ILE A C 1
ATOM 702 O O . ILE A 1 90 ? 8.213 -40.778 -26.177 1.00 41.84 90 ILE A O 1
ATOM 706 N N . MET A 1 91 ? 7.074 -42.698 -25.906 1.00 35.78 91 MET A N 1
ATOM 707 C CA . MET A 1 91 ? 5.812 -42.174 -25.358 1.00 35.78 91 MET A CA 1
ATOM 708 C C . MET A 1 91 ? 5.974 -41.327 -24.066 1.00 35.78 91 MET A C 1
ATOM 710 O O . MET A 1 91 ? 6.967 -41.484 -23.356 1.00 35.78 91 MET A O 1
ATOM 714 N N . PRO A 1 92 ? 4.987 -40.466 -23.718 1.00 49.31 92 PRO A N 1
ATOM 715 C CA . PRO A 1 92 ? 4.933 -39.702 -22.455 1.00 49.31 92 PRO A CA 1
ATOM 716 C C . PRO A 1 92 ? 4.327 -40.552 -21.307 1.00 49.31 92 PRO A C 1
ATOM 718 O O . PRO A 1 92 ? 3.789 -41.619 -21.608 1.00 49.31 92 PRO A O 1
ATOM 721 N N . PRO A 1 93 ? 4.227 -40.084 -20.037 1.00 56.62 93 PRO A N 1
ATOM 722 C CA . PRO A 1 93 ? 4.923 -39.005 -19.321 1.00 56.62 93 PRO A CA 1
ATOM 723 C C . PRO A 1 93 ? 5.551 -39.492 -17.990 1.00 56.62 93 PRO A C 1
ATOM 725 O O . PRO A 1 93 ? 4.844 -40.003 -17.136 1.00 56.62 93 PRO A O 1
ATOM 728 N N . GLU A 1 94 ? 6.830 -39.228 -17.727 1.00 42.88 94 GLU A N 1
ATOM 729 C CA . GLU A 1 94 ? 7.355 -39.183 -16.350 1.00 42.88 94 GLU A CA 1
ATOM 730 C C . GLU A 1 94 ? 8.660 -38.379 -16.344 1.00 42.88 94 GLU A C 1
ATOM 732 O O . GLU A 1 94 ? 9.613 -38.674 -17.065 1.00 42.88 94 GLU A O 1
ATOM 737 N N . ILE A 1 95 ? 8.676 -37.283 -15.586 1.00 49.88 95 ILE A N 1
ATOM 738 C CA . ILE A 1 95 ? 9.842 -36.408 -15.456 1.00 49.88 95 ILE A CA 1
ATOM 739 C C . ILE A 1 95 ? 10.865 -37.131 -14.574 1.00 49.88 95 ILE A C 1
ATOM 741 O O . ILE A 1 95 ? 10.773 -37.086 -13.350 1.00 49.88 95 ILE A O 1
ATOM 745 N N . VAL A 1 96 ? 11.855 -37.772 -15.193 1.00 39.47 96 VAL A N 1
ATOM 746 C CA . VAL A 1 96 ? 13.054 -38.260 -14.500 1.00 39.47 96 VAL A CA 1
ATOM 747 C C . VAL A 1 96 ? 14.181 -37.254 -14.733 1.00 39.47 96 VAL A C 1
ATOM 749 O O . VAL A 1 96 ? 14.862 -37.264 -15.758 1.00 39.47 96 VAL A O 1
ATOM 752 N N . ILE A 1 97 ? 14.359 -36.340 -13.777 1.00 50.38 97 ILE A N 1
ATOM 753 C CA . ILE A 1 97 ? 15.506 -35.424 -13.725 1.00 50.38 97 ILE A CA 1
ATOM 754 C C . ILE A 1 97 ? 16.703 -36.220 -13.193 1.00 50.38 97 ILE A C 1
ATOM 756 O O . ILE A 1 97 ? 16.935 -36.253 -11.991 1.00 50.38 97 ILE A O 1
ATOM 760 N N . ASN A 1 98 ? 17.473 -36.848 -14.084 1.00 51.38 98 ASN A N 1
ATOM 761 C CA . ASN A 1 98 ? 18.739 -37.513 -13.741 1.00 51.38 98 ASN A CA 1
ATOM 762 C C . ASN A 1 98 ? 19.953 -36.806 -14.368 1.00 51.38 98 ASN A C 1
ATOM 764 O O . ASN A 1 98 ? 20.871 -37.450 -14.872 1.00 51.38 98 ASN A O 1
ATOM 768 N N . MET A 1 99 ? 19.986 -35.471 -14.330 1.00 53.34 99 MET A N 1
ATOM 769 C CA . MET A 1 99 ? 21.239 -34.733 -14.509 1.00 53.34 99 MET A CA 1
ATOM 770 C C . MET A 1 99 ? 21.771 -34.375 -13.114 1.00 53.34 99 MET A C 1
ATOM 772 O O . MET A 1 99 ? 21.036 -33.739 -12.356 1.00 53.34 99 MET A O 1
ATOM 776 N N . PRO A 1 100 ? 22.994 -34.779 -12.724 1.00 64.88 100 PRO A N 1
ATOM 777 C CA . PRO A 1 100 ? 23.543 -34.404 -11.429 1.00 64.88 100 PRO A CA 1
ATOM 778 C C . PRO A 1 100 ? 23.855 -32.906 -11.450 1.00 64.88 100 PRO A C 1
ATOM 780 O O . PRO A 1 100 ? 24.872 -32.470 -11.988 1.00 64.88 100 PRO A O 1
ATOM 783 N N . LEU A 1 101 ? 22.956 -32.097 -10.890 1.00 66.69 101 LEU A N 1
ATOM 784 C CA . LEU A 1 101 ? 23.261 -30.702 -10.607 1.00 66.69 101 LEU A CA 1
ATOM 785 C C . LEU A 1 101 ? 24.382 -30.670 -9.562 1.00 66.69 101 LEU A C 1
ATOM 787 O O . LEU A 1 101 ? 24.297 -31.340 -8.532 1.00 66.69 101 LEU A O 1
ATOM 791 N N . GLY A 1 102 ? 25.431 -29.888 -9.822 1.00 78.19 102 GLY A N 1
ATOM 792 C CA . GLY A 1 102 ? 26.487 -29.653 -8.837 1.00 78.19 102 GLY A CA 1
ATOM 793 C C . GLY A 1 102 ? 25.912 -29.113 -7.521 1.00 78.19 102 GLY A C 1
ATOM 794 O O . GLY A 1 102 ? 24.851 -28.487 -7.516 1.00 78.19 102 GLY A O 1
ATOM 795 N N . ALA A 1 103 ? 26.618 -29.330 -6.407 1.00 77.69 103 ALA A N 1
ATOM 796 C CA . ALA A 1 103 ? 26.129 -29.018 -5.057 1.00 77.69 103 ALA A CA 1
ATOM 797 C C . ALA A 1 103 ? 25.571 -27.587 -4.919 1.00 77.69 103 ALA A C 1
ATOM 799 O O . ALA A 1 103 ? 24.483 -27.400 -4.382 1.00 77.69 103 ALA A O 1
ATOM 800 N N . ILE A 1 104 ? 26.258 -26.599 -5.503 1.00 76.56 104 ILE A N 1
ATOM 801 C CA . ILE A 1 104 ? 25.842 -25.187 -5.498 1.00 76.56 104 ILE A CA 1
ATOM 802 C C . ILE A 1 104 ? 24.529 -24.987 -6.262 1.00 76.56 104 ILE A C 1
ATOM 804 O O . ILE A 1 104 ? 23.626 -24.310 -5.783 1.00 76.56 104 ILE A O 1
ATOM 808 N N . ALA A 1 105 ? 24.399 -25.592 -7.445 1.00 73.62 105 ALA A N 1
ATOM 809 C CA . ALA A 1 105 ? 23.191 -25.474 -8.256 1.00 73.62 105 ALA A CA 1
ATOM 810 C C . ALA A 1 105 ? 21.995 -26.149 -7.569 1.00 73.62 105 ALA A C 1
ATOM 812 O O . ALA A 1 105 ? 20.888 -25.617 -7.610 1.00 73.62 105 ALA A O 1
ATOM 813 N N . ALA A 1 106 ? 22.223 -27.275 -6.887 1.00 78.25 106 ALA A N 1
ATOM 814 C CA . ALA A 1 106 ? 21.209 -27.954 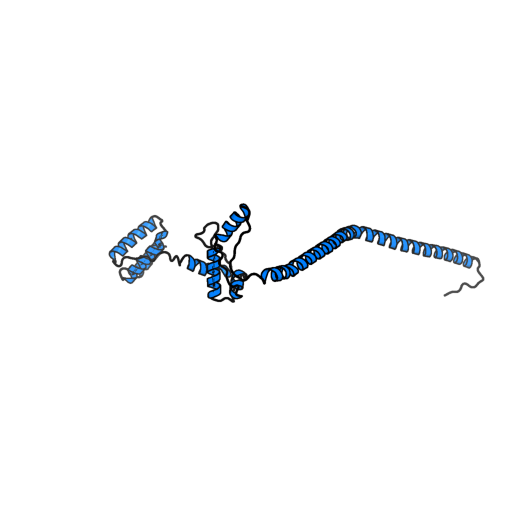-6.090 1.00 78.25 106 ALA A CA 1
ATOM 815 C C . ALA A 1 106 ? 20.786 -27.134 -4.856 1.00 78.25 106 ALA A C 1
ATOM 817 O O . ALA A 1 106 ? 19.594 -27.063 -4.562 1.00 78.25 106 ALA A O 1
ATOM 818 N N . GLU A 1 107 ? 21.718 -26.489 -4.148 1.00 76.75 107 GLU A N 1
ATOM 819 C CA . GLU A 1 107 ? 21.392 -25.569 -3.047 1.00 76.75 107 GLU A CA 1
ATOM 820 C C . GLU A 1 107 ? 20.623 -24.341 -3.527 1.00 76.75 107 GLU A C 1
ATOM 822 O O . GLU A 1 107 ? 19.611 -23.975 -2.929 1.00 76.75 107 GLU A O 1
ATOM 827 N N . TYR A 1 108 ? 21.050 -23.750 -4.642 1.00 71.06 108 TYR A N 1
ATOM 828 C CA . TYR A 1 108 ? 20.357 -22.621 -5.245 1.00 71.06 108 TYR A CA 1
ATOM 829 C C . TYR A 1 108 ? 18.922 -23.014 -5.608 1.00 71.06 108 TYR A C 1
ATOM 831 O O . TYR A 1 108 ? 17.982 -22.350 -5.184 1.00 71.06 108 TYR A O 1
ATOM 839 N N . LEU A 1 109 ? 18.716 -24.150 -6.286 1.00 71.50 109 LEU A N 1
ATOM 840 C CA . LEU A 1 109 ? 17.377 -24.642 -6.628 1.00 71.50 109 LEU A CA 1
ATOM 841 C C . LEU A 1 109 ? 16.518 -24.906 -5.388 1.00 71.50 109 LEU A C 1
ATOM 843 O O . LEU A 1 109 ? 15.350 -24.528 -5.398 1.00 71.50 109 LEU A O 1
ATOM 847 N N . LYS A 1 110 ? 17.089 -25.468 -4.311 1.00 68.62 110 LYS A N 1
ATOM 848 C CA . LYS A 1 110 ? 16.381 -25.681 -3.036 1.00 68.62 110 LYS A CA 1
ATOM 849 C C . LYS A 1 110 ? 15.801 -24.380 -2.475 1.00 68.62 110 LYS A C 1
ATOM 851 O O . LYS A 1 110 ? 14.656 -24.397 -2.026 1.00 68.62 110 LYS A O 1
ATOM 856 N N . LEU A 1 111 ? 16.529 -23.261 -2.555 1.00 61.81 111 LEU A N 1
ATOM 857 C CA . LEU A 1 111 ? 16.046 -21.945 -2.107 1.00 61.81 111 LEU A CA 1
ATOM 858 C C . LEU A 1 111 ? 14.818 -21.468 -2.900 1.00 61.81 111 LEU A C 1
ATOM 860 O O . LEU A 1 111 ? 13.878 -20.938 -2.308 1.00 61.81 111 LEU A O 1
ATOM 864 N N . TYR A 1 112 ? 14.789 -21.694 -4.218 1.00 56.44 112 TYR A N 1
ATOM 865 C CA . TYR A 1 112 ? 13.662 -21.292 -5.072 1.00 56.44 112 TYR A CA 1
ATOM 866 C C . TYR A 1 112 ? 12.496 -22.286 -5.029 1.00 56.44 112 TYR A C 1
ATOM 868 O O . TYR A 1 112 ? 11.343 -21.871 -5.067 1.00 56.44 112 TYR A O 1
ATOM 876 N N . THR A 1 113 ? 12.755 -23.588 -4.881 1.00 54.12 113 THR A N 1
ATOM 877 C CA . THR A 1 113 ? 11.694 -24.602 -4.765 1.00 54.12 113 THR A CA 1
ATOM 878 C C . THR A 1 113 ? 11.012 -24.597 -3.403 1.00 54.12 113 THR A C 1
ATOM 880 O O . THR A 1 113 ? 9.850 -24.986 -3.315 1.00 54.12 113 THR A O 1
ATOM 883 N N . ALA A 1 114 ? 11.699 -24.146 -2.346 1.00 52.88 114 ALA A N 1
ATOM 884 C CA . ALA A 1 114 ? 11.132 -24.059 -1.001 1.00 52.88 114 ALA A CA 1
ATOM 885 C C . ALA A 1 114 ? 10.087 -22.934 -0.860 1.00 52.88 114 ALA A C 1
ATOM 887 O O . ALA A 1 114 ? 9.196 -23.034 -0.018 1.00 52.88 114 ALA A O 1
ATOM 888 N N . LYS A 1 115 ? 10.145 -21.886 -1.697 1.00 57.59 115 LYS A N 1
ATOM 889 C CA . LYS A 1 115 ? 9.167 -20.786 -1.716 1.00 57.59 115 LYS A CA 1
ATOM 890 C C . LYS A 1 115 ? 8.164 -20.962 -2.870 1.00 57.59 115 LYS A C 1
ATOM 892 O O . LYS A 1 115 ? 8.174 -20.225 -3.842 1.00 57.59 115 LYS A O 1
ATOM 897 N N . ASN A 1 116 ? 7.263 -21.936 -2.723 1.00 60.72 116 ASN A N 1
ATOM 898 C CA . ASN A 1 116 ? 5.970 -22.032 -3.420 1.00 60.72 116 ASN A CA 1
ATOM 899 C C . ASN A 1 116 ? 5.988 -21.809 -4.950 1.00 60.72 116 ASN A C 1
ATOM 901 O O . ASN A 1 116 ? 5.590 -20.753 -5.439 1.00 60.72 116 ASN A O 1
ATOM 905 N N . ASN A 1 117 ? 6.306 -22.852 -5.724 1.00 67.94 117 ASN A N 1
ATOM 906 C CA . ASN A 1 117 ? 6.215 -22.869 -7.196 1.00 67.94 117 ASN A CA 1
ATOM 907 C C . ASN A 1 117 ? 4.762 -22.894 -7.738 1.00 67.94 117 ASN A C 1
ATOM 909 O O . ASN A 1 117 ? 4.425 -23.682 -8.627 1.00 67.94 117 ASN A O 1
ATOM 913 N N . LYS A 1 118 ? 3.865 -22.050 -7.211 1.00 82.00 118 LYS A N 1
ATOM 914 C CA . LYS A 1 118 ? 2.490 -21.936 -7.713 1.00 82.00 118 LYS A CA 1
ATOM 915 C C . LYS A 1 118 ? 2.492 -21.155 -9.029 1.00 82.00 118 LYS A C 1
ATOM 917 O O . LYS A 1 118 ? 2.928 -20.008 -9.084 1.00 82.00 118 LYS A O 1
ATOM 922 N N . LYS A 1 119 ? 2.000 -21.783 -10.100 1.00 85.25 119 LYS A N 1
ATOM 923 C CA . LYS A 1 119 ? 1.834 -21.145 -11.414 1.00 85.25 119 LYS A CA 1
ATOM 924 C C . LYS A 1 119 ? 0.461 -20.483 -11.506 1.00 85.25 119 LYS A C 1
ATOM 926 O O . LYS A 1 119 ? -0.541 -21.085 -11.127 1.00 85.25 119 LYS A O 1
ATOM 931 N N . TYR A 1 120 ? 0.422 -19.270 -12.050 1.00 85.44 120 TYR A N 1
ATOM 932 C CA . TYR A 1 120 ? -0.802 -18.497 -12.257 1.00 85.44 120 TYR A CA 1
ATOM 933 C C . TYR A 1 120 ? -1.035 -18.280 -13.751 1.00 85.44 120 TYR A C 1
ATOM 935 O O . TYR A 1 120 ? -0.097 -17.991 -14.494 1.00 85.44 120 TYR A O 1
ATOM 943 N N . ILE A 1 121 ? -2.287 -18.402 -14.194 1.00 88.12 121 ILE A N 1
ATOM 944 C CA . ILE A 1 121 ? -2.673 -18.060 -15.567 1.00 88.12 121 ILE A CA 1
ATOM 945 C C . ILE A 1 121 ? -2.628 -16.534 -15.708 1.00 88.12 121 ILE A C 1
ATOM 947 O O . ILE A 1 121 ? -3.297 -15.824 -14.956 1.00 88.12 121 ILE A O 1
ATOM 951 N N . GLY A 1 122 ? -1.845 -16.037 -16.666 1.00 88.44 122 GLY A N 1
ATOM 952 C CA . GLY A 1 122 ? -1.698 -14.608 -16.938 1.00 88.44 122 GLY A CA 1
ATOM 953 C C . GLY A 1 122 ? -2.901 -14.036 -17.683 1.00 88.44 122 GLY A C 1
ATOM 954 O O . GLY A 1 122 ? -2.899 -13.980 -18.910 1.00 88.44 122 GLY A O 1
ATOM 955 N N . THR A 1 123 ? -3.923 -13.603 -16.952 1.00 94.62 123 THR A N 1
ATOM 956 C CA . THR A 1 123 ? -5.071 -12.876 -17.511 1.00 94.62 123 THR A CA 1
ATOM 957 C C . THR A 1 123 ? -4.711 -11.402 -17.753 1.00 94.62 123 THR A C 1
ATOM 959 O O . THR A 1 123 ? -3.853 -10.855 -17.053 1.00 94.62 123 THR A O 1
ATOM 962 N N . PRO A 1 124 ? -5.372 -10.704 -18.697 1.00 95.38 124 PRO A N 1
ATOM 963 C CA . PRO A 1 124 ? -5.153 -9.270 -18.899 1.00 95.38 124 PRO A CA 1
ATOM 964 C C . PRO A 1 124 ? -5.380 -8.438 -17.627 1.00 95.38 124 PRO A C 1
ATOM 966 O O . PRO A 1 124 ? -4.621 -7.509 -17.361 1.00 95.38 124 PRO A O 1
ATOM 969 N N . GLY A 1 125 ? -6.379 -8.806 -16.814 1.00 94.94 125 GLY A N 1
ATOM 970 C CA . GLY A 1 125 ? -6.674 -8.137 -15.547 1.00 94.94 125 GLY A CA 1
ATOM 971 C C . GLY A 1 125 ? -5.603 -8.366 -14.480 1.00 94.94 125 GLY A C 1
ATOM 972 O O . GLY A 1 125 ? -5.195 -7.421 -13.805 1.00 94.94 125 GLY A O 1
ATOM 973 N N . LEU A 1 126 ? -5.068 -9.586 -14.364 1.00 95.12 126 LEU A N 1
ATOM 974 C CA . LEU A 1 126 ? -3.967 -9.873 -13.443 1.00 95.12 126 LEU A CA 1
ATOM 975 C C . LEU A 1 126 ? -2.698 -9.107 -13.838 1.00 95.12 126 LEU A C 1
ATOM 977 O O . LEU A 1 126 ? -2.058 -8.487 -12.986 1.00 95.12 126 LEU A O 1
ATOM 981 N N . TRP A 1 127 ? -2.366 -9.087 -15.131 1.00 95.31 127 TRP A N 1
ATOM 982 C CA . TRP A 1 127 ? -1.252 -8.292 -15.653 1.00 95.31 127 TRP A CA 1
ATOM 983 C C . TRP A 1 127 ? -1.434 -6.799 -15.390 1.00 95.31 127 TRP A C 1
ATOM 985 O O . TRP A 1 127 ? -0.484 -6.123 -14.994 1.00 95.31 127 TRP A O 1
ATOM 995 N N . GLU A 1 128 ? -2.652 -6.285 -15.555 1.00 95.44 128 GLU A N 1
ATOM 996 C CA . GLU A 1 128 ? -2.971 -4.891 -15.271 1.00 95.44 128 GLU A CA 1
ATOM 997 C C . GLU A 1 128 ? -2.680 -4.523 -13.812 1.00 95.44 128 GLU A C 1
ATOM 999 O O . GLU A 1 128 ? -1.972 -3.542 -13.572 1.00 95.44 128 GLU A O 1
ATOM 1004 N N . ILE A 1 129 ? -3.154 -5.318 -12.844 1.00 95.12 129 ILE A N 1
ATOM 1005 C CA . ILE A 1 129 ? -2.888 -5.059 -11.423 1.00 95.12 129 ILE A CA 1
ATOM 1006 C C . ILE A 1 129 ? -1.393 -5.144 -11.122 1.00 95.12 129 ILE A C 1
ATOM 1008 O O . ILE A 1 129 ? -0.883 -4.306 -10.379 1.00 95.12 129 ILE A O 1
ATOM 1012 N N . ILE A 1 130 ? -0.676 -6.127 -11.672 1.00 93.75 130 ILE A N 1
ATOM 1013 C CA . ILE A 1 130 ? 0.753 -6.323 -11.394 1.00 93.75 130 ILE A CA 1
ATOM 1014 C C . ILE A 1 130 ? 1.574 -5.142 -11.922 1.00 93.75 130 ILE A C 1
ATOM 1016 O O . ILE A 1 130 ? 2.376 -4.582 -11.172 1.00 93.75 130 ILE A O 1
ATOM 1020 N N . VAL A 1 131 ? 1.335 -4.726 -13.166 1.00 94.19 131 VAL A N 1
ATOM 1021 C CA . VAL A 1 131 ? 2.228 -3.817 -13.898 1.00 94.19 131 VAL A CA 1
ATOM 1022 C C . VAL A 1 131 ? 1.846 -2.345 -13.738 1.00 94.19 131 VAL A C 1
ATOM 1024 O O . VAL A 1 131 ? 2.728 -1.501 -13.584 1.00 94.19 131 VAL A O 1
ATOM 1027 N N . LYS A 1 132 ? 0.554 -1.993 -13.768 1.00 93.56 132 LYS A N 1
ATOM 1028 C CA . LYS A 1 132 ? 0.141 -0.580 -13.802 1.00 93.56 132 LYS A CA 1
ATOM 1029 C C . LYS A 1 132 ? 0.143 0.063 -12.415 1.00 93.56 132 LYS A C 1
ATOM 1031 O O . LYS A 1 132 ? -0.168 -0.564 -11.405 1.00 93.56 132 LYS A O 1
ATOM 1036 N N . SER A 1 133 ? 0.423 1.367 -12.377 1.00 90.88 133 SER A N 1
ATOM 1037 C CA . SER A 1 133 ? 0.313 2.198 -11.167 1.00 90.88 133 SER A CA 1
ATOM 1038 C C . SER A 1 133 ? -1.136 2.549 -10.800 1.00 90.88 133 SER A C 1
ATOM 1040 O O . SER A 1 133 ? -1.423 2.822 -9.634 1.00 90.88 133 SER A O 1
ATOM 1042 N N . HIS A 1 134 ? -2.037 2.520 -11.786 1.00 94.00 134 HIS A N 1
ATOM 1043 C CA . HIS A 1 134 ? -3.466 2.817 -11.661 1.00 94.00 134 HIS A CA 1
ATOM 1044 C C . HIS A 1 134 ? -4.286 1.731 -12.378 1.00 94.00 134 HIS A C 1
ATOM 1046 O O . HIS A 1 134 ? -4.722 1.939 -13.510 1.00 94.00 134 HIS A O 1
ATOM 1052 N N . PRO A 1 135 ? -4.430 0.536 -11.780 1.00 93.50 135 PRO A N 1
ATOM 1053 C CA . PRO A 1 135 ? -5.218 -0.537 -12.376 1.00 93.50 135 PRO A CA 1
ATOM 1054 C C . PRO A 1 135 ? -6.717 -0.237 -12.253 1.00 93.50 135 PRO A C 1
ATOM 1056 O O . PRO A 1 135 ? -7.199 0.085 -11.167 1.00 93.50 135 PRO A O 1
ATOM 1059 N N . VAL A 1 136 ? -7.447 -0.359 -13.362 1.00 92.94 136 VAL A N 1
ATOM 1060 C CA . VAL A 1 136 ? -8.894 -0.090 -13.453 1.00 92.94 136 VAL A CA 1
ATOM 1061 C C . VAL A 1 136 ? -9.646 -1.310 -13.985 1.00 92.94 136 VAL A C 1
ATOM 1063 O O . VAL A 1 136 ? -10.742 -1.615 -13.529 1.00 92.94 136 VAL A O 1
ATOM 1066 N N . LYS A 1 137 ? -9.058 -2.032 -14.942 1.00 93.56 137 LYS A N 1
ATOM 1067 C CA . LYS A 1 137 ? -9.665 -3.178 -15.621 1.00 93.56 137 LYS A CA 1
ATOM 1068 C C . LYS A 1 137 ? -9.134 -4.480 -15.033 1.00 93.56 137 LYS A C 1
ATOM 1070 O O . LYS A 1 137 ? -8.168 -5.046 -15.534 1.00 93.56 137 LYS A O 1
ATOM 1075 N N . TYR A 1 138 ? -9.772 -4.952 -13.971 1.00 95.50 138 TYR A N 1
ATOM 1076 C CA . TYR A 1 138 ? -9.504 -6.267 -13.399 1.00 95.50 138 TYR A CA 1
ATOM 1077 C C . TYR A 1 138 ? -10.749 -6.838 -12.722 1.00 95.50 138 TYR A C 1
ATOM 1079 O O . TYR A 1 138 ? -11.652 -6.101 -12.328 1.00 95.50 138 TYR A O 1
ATOM 1087 N N . THR A 1 139 ? -10.802 -8.160 -12.597 1.00 96.25 139 THR A N 1
ATOM 1088 C CA . THR A 1 139 ? -11.898 -8.872 -11.932 1.00 96.25 139 THR A CA 1
ATOM 1089 C C . THR A 1 139 ? -11.556 -9.193 -10.476 1.00 96.25 139 THR A C 1
ATOM 1091 O O . THR A 1 139 ? -10.396 -9.156 -10.060 1.00 96.25 139 THR A O 1
ATOM 1094 N N . ASN A 1 140 ? -12.560 -9.569 -9.679 1.00 94.81 140 ASN A N 1
ATOM 1095 C CA . ASN A 1 140 ? -12.325 -10.022 -8.303 1.00 94.81 140 ASN A CA 1
ATOM 1096 C C . ASN A 1 140 ? -11.433 -11.274 -8.241 1.00 94.81 140 ASN A C 1
ATOM 1098 O O . ASN A 1 140 ? -10.649 -11.420 -7.306 1.00 94.81 140 ASN A O 1
ATOM 1102 N N . ASP A 1 141 ? -11.507 -12.144 -9.249 1.00 94.94 141 ASP A N 1
ATOM 1103 C CA . ASP A 1 141 ? -10.637 -13.316 -9.367 1.00 94.94 141 ASP A CA 1
ATOM 1104 C C . ASP A 1 141 ? -9.167 -12.915 -9.594 1.00 94.94 141 ASP A C 1
ATOM 1106 O O . ASP A 1 141 ? -8.272 -13.409 -8.906 1.00 94.94 141 ASP A O 1
ATOM 1110 N N . ASP A 1 142 ? -8.914 -11.930 -10.465 1.00 95.31 142 ASP A N 1
ATOM 1111 C CA . ASP A 1 142 ? -7.571 -11.368 -10.673 1.00 95.31 142 ASP A CA 1
ATOM 1112 C C . ASP A 1 142 ? -7.013 -10.754 -9.382 1.00 95.31 142 ASP A C 1
ATOM 1114 O O . ASP A 1 142 ? -5.848 -10.961 -9.036 1.00 95.31 142 ASP A O 1
ATOM 1118 N N . ARG A 1 143 ? -7.858 -10.038 -8.628 1.00 95.25 143 ARG A N 1
ATOM 1119 C CA . ARG A 1 143 ? -7.493 -9.468 -7.325 1.00 95.25 143 ARG A CA 1
ATOM 1120 C C . ARG A 1 143 ? -7.144 -10.554 -6.308 1.00 95.25 143 ARG A C 1
ATOM 1122 O O . ARG A 1 143 ? -6.173 -10.394 -5.569 1.00 95.25 143 ARG A O 1
ATOM 1129 N N . ASN A 1 144 ? -7.901 -11.649 -6.271 1.00 94.81 144 ASN A N 1
ATOM 1130 C CA . ASN A 1 144 ? -7.645 -12.769 -5.365 1.00 94.81 144 ASN A CA 1
ATOM 1131 C C . ASN A 1 144 ? -6.329 -13.479 -5.708 1.00 94.81 144 ASN A C 1
ATOM 1133 O O . ASN A 1 144 ? -5.508 -13.698 -4.820 1.00 94.81 144 ASN A O 1
ATOM 1137 N N . LYS A 1 145 ? -6.060 -13.738 -6.992 1.00 95.31 145 LYS A N 1
ATOM 1138 C CA . LYS A 1 145 ? -4.762 -14.265 -7.448 1.00 95.31 145 LYS A CA 1
ATOM 1139 C C . LYS A 1 145 ? -3.617 -13.318 -7.104 1.00 95.31 145 LYS A C 1
ATOM 1141 O O . LYS A 1 145 ? -2.580 -13.749 -6.612 1.00 95.31 145 LYS A O 1
ATOM 1146 N N . TYR A 1 146 ? -3.810 -12.016 -7.298 1.00 95.75 146 TYR A N 1
ATOM 1147 C CA . TYR A 1 146 ? -2.818 -11.014 -6.924 1.00 95.75 146 TYR A CA 1
ATOM 1148 C C . TYR A 1 146 ? -2.549 -10.993 -5.410 1.00 95.75 146 TYR A C 1
ATOM 1150 O O . TYR A 1 146 ? -1.394 -10.914 -4.996 1.00 95.75 146 TYR A O 1
ATOM 1158 N N . LYS A 1 147 ? -3.586 -11.136 -4.576 1.00 94.69 147 LYS A N 1
ATOM 1159 C CA . LYS A 1 147 ? -3.459 -11.307 -3.120 1.00 94.69 147 LYS A CA 1
ATOM 1160 C C . LYS A 1 147 ? -2.621 -12.535 -2.761 1.00 94.69 147 LYS A C 1
ATOM 1162 O O . LYS A 1 147 ? -1.741 -12.432 -1.908 1.00 94.69 147 LYS A O 1
ATOM 1167 N N . GLU A 1 148 ? -2.859 -13.669 -3.415 1.00 93.12 148 GLU A N 1
ATOM 1168 C CA . GLU A 1 148 ? -2.061 -14.882 -3.207 1.00 93.12 148 GLU A CA 1
ATOM 1169 C C . GLU A 1 148 ? -0.591 -14.665 -3.583 1.00 93.12 148 GLU A C 1
ATOM 1171 O O . GLU A 1 148 ? 0.288 -14.989 -2.785 1.00 93.12 148 GLU A O 1
ATOM 1176 N N . ILE A 1 149 ? -0.323 -14.047 -4.740 1.00 92.75 149 ILE A N 1
ATOM 1177 C CA . ILE A 1 149 ? 1.035 -13.710 -5.193 1.00 92.75 149 ILE A CA 1
ATOM 1178 C C . ILE A 1 149 ? 1.736 -12.819 -4.166 1.00 92.75 149 ILE A C 1
ATOM 1180 O O . ILE A 1 149 ? 2.847 -13.128 -3.747 1.00 92.75 149 ILE A O 1
ATOM 1184 N N . LEU A 1 150 ? 1.087 -11.737 -3.728 1.00 92.81 150 LEU A N 1
ATOM 1185 C CA . LEU A 1 150 ? 1.651 -10.802 -2.754 1.00 92.81 150 LEU A CA 1
ATOM 1186 C C . LEU A 1 150 ? 1.993 -11.460 -1.412 1.00 92.81 150 LEU A C 1
ATOM 1188 O O . LEU A 1 150 ? 2.995 -11.096 -0.796 1.00 92.81 150 LEU A O 1
ATOM 1192 N N . ASN A 1 151 ? 1.168 -12.404 -0.953 1.00 89.56 151 ASN A N 1
ATOM 1193 C CA . ASN A 1 151 ? 1.416 -13.129 0.290 1.00 89.56 151 ASN A CA 1
ATOM 1194 C C . ASN A 1 151 ? 2.527 -14.179 0.128 1.00 89.56 151 ASN A C 1
ATOM 1196 O O . ASN A 1 151 ? 3.326 -14.361 1.037 1.00 89.56 151 ASN A O 1
ATOM 1200 N N . GLN A 1 152 ? 2.610 -14.848 -1.026 1.00 87.88 152 GLN A N 1
ATOM 1201 C CA . GLN A 1 152 ? 3.653 -15.843 -1.301 1.00 87.88 152 GLN A CA 1
ATOM 1202 C C . GLN A 1 152 ? 5.038 -15.221 -1.498 1.00 87.88 152 GLN A C 1
ATOM 1204 O O . GLN A 1 152 ? 6.040 -15.824 -1.113 1.00 87.88 152 GLN A O 1
ATOM 1209 N N . THR A 1 153 ? 5.108 -14.030 -2.093 1.00 88.12 153 THR A N 1
ATOM 1210 C CA . THR A 1 153 ? 6.376 -13.335 -2.356 1.00 88.12 153 THR A CA 1
ATOM 1211 C C . THR A 1 153 ? 6.815 -12.419 -1.218 1.00 88.12 153 THR A C 1
ATOM 1213 O O . THR A 1 153 ? 7.879 -11.814 -1.316 1.00 88.12 153 THR A O 1
ATOM 1216 N N . ASP A 1 154 ? 6.016 -12.293 -0.154 1.00 87.81 154 ASP A N 1
ATOM 1217 C CA . ASP A 1 154 ? 6.180 -11.304 0.921 1.00 87.81 154 ASP A CA 1
ATOM 1218 C C . ASP A 1 154 ? 6.248 -9.841 0.433 1.00 87.81 154 ASP A C 1
ATOM 1220 O O . ASP A 1 154 ? 6.554 -8.939 1.211 1.00 87.81 154 ASP A O 1
ATOM 1224 N N . ALA A 1 155 ? 5.896 -9.555 -0.827 1.00 89.31 155 ALA A N 1
ATOM 1225 C CA . ALA A 1 155 ? 6.012 -8.219 -1.420 1.00 89.31 155 ALA A CA 1
ATOM 1226 C C . ALA A 1 155 ? 5.111 -7.166 -0.750 1.00 89.31 155 ALA A C 1
ATOM 1228 O O . ALA A 1 155 ? 5.324 -5.962 -0.905 1.00 89.31 155 ALA A O 1
ATOM 1229 N N . ILE A 1 156 ? 4.094 -7.613 -0.010 1.00 91.00 156 ILE A N 1
ATOM 1230 C CA . ILE A 1 156 ? 3.199 -6.743 0.754 1.00 91.00 156 ILE A CA 1
ATOM 1231 C C . ILE A 1 156 ? 3.764 -6.344 2.126 1.00 91.00 156 ILE A C 1
ATOM 1233 O O . ILE A 1 156 ? 3.306 -5.354 2.694 1.00 91.00 156 ILE A O 1
ATOM 1237 N N . ARG A 1 157 ? 4.751 -7.074 2.663 1.00 91.06 157 ARG A N 1
ATOM 1238 C CA . ARG A 1 157 ? 5.330 -6.845 3.997 1.00 91.06 157 ARG A CA 1
ATOM 1239 C C . ARG A 1 157 ? 6.487 -5.847 3.928 1.00 91.06 157 ARG A C 1
ATOM 1241 O O . ARG A 1 157 ? 7.221 -5.795 2.943 1.00 91.06 157 ARG A O 1
ATOM 1248 N N . SER A 1 158 ? 6.647 -5.035 4.971 1.00 90.12 158 SER A N 1
ATOM 1249 C CA . SER A 1 158 ? 7.841 -4.199 5.119 1.00 90.12 158 SER A CA 1
ATOM 1250 C C . SER A 1 158 ? 9.045 -5.058 5.508 1.00 90.12 158 SER A C 1
ATOM 1252 O O . SER A 1 158 ? 8.945 -5.946 6.348 1.00 90.12 158 SER A O 1
ATOM 1254 N N . ASP A 1 159 ? 10.185 -4.735 4.910 1.00 87.44 159 ASP A N 1
ATOM 1255 C CA . ASP A 1 159 ? 11.521 -5.229 5.249 1.00 87.44 159 ASP A CA 1
ATOM 1256 C C . ASP A 1 159 ? 11.940 -4.891 6.686 1.00 87.44 159 ASP A C 1
ATOM 1258 O O . ASP A 1 159 ? 12.511 -5.729 7.377 1.00 87.44 159 ASP A O 1
ATOM 1262 N N . LEU A 1 160 ? 11.624 -3.680 7.152 1.00 88.44 160 LEU A N 1
ATOM 1263 C CA . LEU A 1 160 ? 11.917 -3.228 8.514 1.00 88.44 160 LEU A CA 1
ATOM 1264 C C . LEU A 1 160 ? 11.019 -3.893 9.564 1.00 88.44 160 LEU A C 1
ATOM 1266 O O . LEU A 1 160 ? 11.434 -4.090 10.704 1.00 88.44 160 LEU A O 1
ATOM 1270 N N . ASN A 1 161 ? 9.761 -4.178 9.215 1.00 85.56 161 ASN A N 1
ATOM 1271 C CA . ASN A 1 161 ? 8.800 -4.782 10.131 1.00 85.56 161 ASN A CA 1
ATOM 1272 C C . ASN A 1 161 ? 7.742 -5.595 9.374 1.00 85.56 161 ASN A C 1
ATOM 1274 O O . ASN A 1 161 ? 6.768 -5.038 8.865 1.00 85.56 161 ASN A O 1
ATOM 1278 N N . SER A 1 162 ? 7.875 -6.922 9.398 1.00 85.38 162 SER A N 1
ATOM 1279 C CA . SER A 1 162 ? 6.972 -7.861 8.717 1.00 85.38 162 SER A CA 1
ATOM 1280 C C . SER A 1 162 ? 5.519 -7.839 9.217 1.00 85.38 162 SER A C 1
ATOM 1282 O O . SER A 1 162 ? 4.632 -8.371 8.541 1.00 85.38 162 SER A O 1
ATOM 1284 N N . ALA A 1 163 ? 5.261 -7.231 10.384 1.00 85.69 163 ALA A N 1
ATOM 1285 C CA . ALA A 1 163 ? 3.920 -6.997 10.921 1.00 85.69 163 ALA A CA 1
ATOM 1286 C C . ALA A 1 163 ? 3.258 -5.729 10.354 1.00 85.69 163 ALA A C 1
ATOM 1288 O O . ALA A 1 163 ? 2.097 -5.455 10.653 1.00 85.69 163 ALA A O 1
ATOM 1289 N N . LYS A 1 164 ? 3.975 -4.941 9.544 1.00 87.88 164 LYS A N 1
ATOM 1290 C CA . LYS A 1 164 ? 3.460 -3.748 8.868 1.00 87.88 164 LYS A CA 1
ATOM 1291 C C . LYS A 1 164 ? 3.486 -3.932 7.347 1.00 87.88 164 LYS A C 1
ATOM 1293 O O . LYS A 1 164 ? 4.396 -4.578 6.818 1.00 87.88 164 LYS A O 1
ATOM 1298 N N . PRO A 1 165 ? 2.522 -3.336 6.624 1.00 91.44 165 PRO A N 1
ATOM 1299 C CA . PRO A 1 165 ? 2.555 -3.356 5.174 1.00 91.44 165 PRO A CA 1
ATOM 1300 C C . PRO A 1 165 ? 3.680 -2.461 4.659 1.00 91.44 165 PRO A C 1
ATOM 1302 O O . PRO A 1 165 ? 4.024 -1.447 5.278 1.00 91.44 165 PRO A O 1
ATOM 1305 N N . ARG A 1 166 ? 4.187 -2.773 3.467 1.00 91.31 166 ARG A N 1
ATOM 1306 C CA . ARG A 1 166 ? 5.024 -1.864 2.681 1.00 91.31 166 ARG A CA 1
ATOM 1307 C C . ARG A 1 166 ? 4.156 -0.717 2.156 1.00 91.31 166 ARG A C 1
ATOM 1309 O O . ARG A 1 166 ? 3.562 -0.799 1.081 1.00 91.31 166 ARG A O 1
ATOM 1316 N N . SER A 1 167 ? 4.020 0.324 2.972 1.00 90.00 167 SER A N 1
ATOM 1317 C CA . SER A 1 167 ? 3.080 1.413 2.726 1.00 90.00 167 SER A CA 1
ATOM 1318 C C . SER A 1 167 ? 3.550 2.389 1.644 1.00 90.00 167 SER A C 1
ATOM 1320 O O . SER A 1 167 ? 4.741 2.577 1.407 1.00 90.00 167 SER A O 1
ATOM 1322 N N . SER A 1 168 ? 2.594 3.004 0.946 1.00 92.31 168 SER A N 1
ATOM 1323 C CA . SER A 1 168 ? 2.848 3.994 -0.105 1.00 92.31 168 SER A CA 1
ATOM 1324 C C . SER A 1 168 ? 1.668 4.963 -0.218 1.00 92.31 168 SER A C 1
ATOM 1326 O O . SER A 1 168 ? 0.559 4.649 0.198 1.00 92.31 168 SER A O 1
ATOM 1328 N N . ARG A 1 169 ? 1.883 6.145 -0.804 1.00 92.69 169 ARG A N 1
ATOM 1329 C CA . ARG A 1 169 ? 0.809 7.107 -1.125 1.00 92.69 169 ARG A CA 1
ATOM 1330 C C . ARG A 1 169 ? 0.178 6.876 -2.507 1.00 92.69 169 ARG A C 1
ATOM 1332 O O . ARG A 1 169 ? -0.675 7.648 -2.924 1.00 92.69 169 ARG A O 1
ATOM 1339 N N . SER A 1 170 ? 0.622 5.852 -3.239 1.00 93.38 170 SER A N 1
ATOM 1340 C CA . SER A 1 170 ? 0.141 5.570 -4.596 1.00 93.38 170 SER A CA 1
ATOM 1341 C C . SER A 1 170 ? -1.329 5.144 -4.632 1.00 93.38 170 SER A C 1
ATOM 1343 O O . SER A 1 170 ? -1.836 4.511 -3.704 1.00 93.38 170 SER A O 1
ATOM 1345 N N . TYR A 1 171 ? -1.992 5.412 -5.759 1.00 94.25 171 TYR A N 1
ATOM 1346 C CA . TYR A 1 171 ? -3.365 4.968 -6.006 1.00 94.25 171 TYR A CA 1
ATOM 1347 C C . TYR A 1 171 ? -3.520 3.450 -5.847 1.00 94.25 171 TYR A C 1
ATOM 1349 O O . TYR A 1 171 ? -4.435 2.990 -5.164 1.00 94.25 171 TYR A O 1
ATOM 1357 N N . LYS A 1 172 ? -2.599 2.667 -6.428 1.00 94.31 172 LYS A N 1
ATOM 1358 C CA . 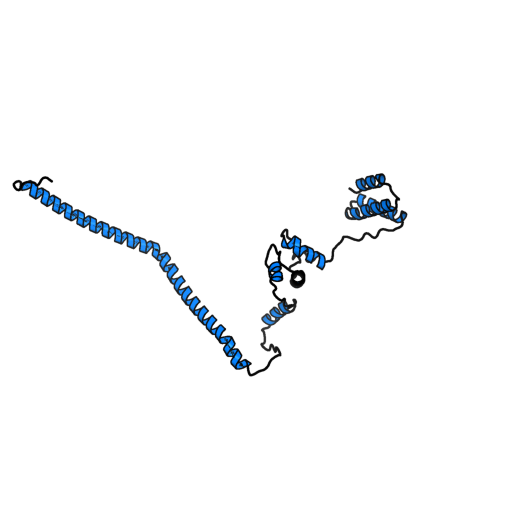LYS A 1 172 ? -2.578 1.203 -6.299 1.00 94.31 172 LYS A CA 1
ATOM 1359 C C . LYS A 1 172 ? -2.457 0.750 -4.846 1.00 94.31 172 LYS A C 1
ATOM 1361 O O . LYS A 1 172 ? -3.127 -0.207 -4.461 1.00 94.31 172 LYS A O 1
ATOM 1366 N N . TYR A 1 173 ? -1.647 1.423 -4.026 1.00 94.94 173 TYR A N 1
ATOM 1367 C CA . TYR A 1 173 ? -1.580 1.076 -2.610 1.00 94.94 173 TYR A CA 1
ATOM 1368 C C . TYR A 1 173 ? -2.920 1.319 -1.919 1.00 94.94 173 TYR A C 1
ATOM 1370 O O . TYR A 1 173 ? -3.476 0.396 -1.336 1.00 94.94 173 TYR A O 1
ATOM 1378 N N . THR A 1 174 ? -3.460 2.530 -2.031 1.00 94.69 174 THR A N 1
ATOM 1379 C CA . THR A 1 174 ? -4.675 2.935 -1.315 1.00 94.69 174 THR A CA 1
ATOM 1380 C C . THR A 1 174 ? -5.898 2.110 -1.711 1.00 94.69 174 THR A C 1
ATOM 1382 O O . THR A 1 174 ? -6.654 1.704 -0.834 1.00 94.69 174 THR A O 1
ATOM 1385 N N . ASN A 1 175 ? -6.078 1.831 -3.006 1.00 94.38 175 ASN A N 1
ATOM 1386 C CA . ASN A 1 175 ? -7.302 1.211 -3.522 1.00 94.38 175 ASN A CA 1
ATOM 1387 C C . ASN A 1 175 ? -7.207 -0.309 -3.712 1.00 94.38 175 ASN A C 1
ATOM 1389 O O . ASN A 1 175 ? -8.236 -0.974 -3.764 1.00 94.38 175 ASN A O 1
ATOM 1393 N N . VAL A 1 176 ? -5.998 -0.875 -3.820 1.00 94.75 176 VAL A N 1
ATOM 1394 C CA . VAL A 1 176 ? -5.816 -2.314 -4.087 1.00 94.75 176 VAL A CA 1
ATOM 1395 C C . VAL A 1 176 ? -5.034 -2.999 -2.971 1.00 94.75 176 VAL A C 1
ATOM 1397 O O . VAL A 1 176 ? -5.556 -3.908 -2.331 1.00 94.75 176 VAL A O 1
ATOM 1400 N N . ILE A 1 177 ? -3.797 -2.570 -2.702 1.00 95.06 177 ILE A N 1
ATOM 1401 C CA . ILE A 1 177 ? -2.885 -3.296 -1.797 1.00 95.06 177 ILE A CA 1
ATOM 1402 C C . ILE A 1 177 ? -3.307 -3.167 -0.329 1.00 95.06 177 ILE A C 1
ATOM 1404 O O . ILE A 1 177 ? -3.307 -4.162 0.389 1.00 95.06 177 ILE A O 1
ATOM 1408 N N . LYS A 1 178 ? -3.679 -1.968 0.133 1.00 93.12 178 LYS A N 1
ATOM 1409 C CA . LYS A 1 178 ? -4.082 -1.721 1.523 1.00 93.12 178 LYS A CA 1
ATOM 1410 C C . LYS A 1 178 ? -5.324 -2.543 1.914 1.00 93.12 178 LYS A C 1
ATOM 1412 O O . LYS A 1 178 ? -5.240 -3.241 2.920 1.00 93.12 178 LYS A O 1
ATOM 1417 N N . PRO A 1 179 ? -6.413 -2.567 1.121 1.00 93.69 179 PRO A N 1
ATOM 1418 C CA . PRO A 1 179 ? -7.536 -3.465 1.388 1.00 93.69 179 PRO A CA 1
ATOM 1419 C C . PRO A 1 179 ? -7.131 -4.946 1.434 1.00 93.69 179 PRO A C 1
ATOM 1421 O O . PRO A 1 179 ? -7.582 -5.677 2.309 1.00 93.69 179 PRO A O 1
ATOM 1424 N N . ILE A 1 180 ? -6.241 -5.395 0.535 1.00 94.31 180 ILE A N 1
ATOM 1425 C CA . ILE A 1 180 ? -5.725 -6.776 0.553 1.00 94.31 180 ILE A CA 1
ATOM 1426 C C . ILE A 1 180 ? -4.964 -7.062 1.855 1.00 94.31 180 ILE A C 1
ATOM 1428 O O . ILE A 1 180 ? -5.140 -8.123 2.449 1.00 94.31 180 ILE A O 1
ATOM 1432 N N . TRP A 1 181 ? -4.126 -6.131 2.310 1.00 92.75 181 TRP A N 1
ATOM 1433 C CA . TRP A 1 181 ? -3.388 -6.267 3.565 1.00 92.75 181 TRP A CA 1
ATOM 1434 C C . TRP A 1 181 ? -4.324 -6.405 4.770 1.00 92.75 181 TRP A C 1
ATOM 1436 O O . TRP A 1 181 ? -4.149 -7.308 5.586 1.00 92.75 181 TRP A O 1
ATOM 1446 N N . GLU A 1 182 ? -5.333 -5.538 4.860 1.00 90.56 182 GLU A N 1
ATOM 1447 C CA . GLU A 1 182 ? -6.332 -5.560 5.936 1.00 90.56 182 GLU A CA 1
ATOM 1448 C C . GLU A 1 182 ? -7.133 -6.869 5.949 1.00 90.56 182 GLU A C 1
ATOM 1450 O O . GLU A 1 182 ? -7.481 -7.370 7.015 1.00 90.56 182 GLU A O 1
ATOM 1455 N N . GLU A 1 183 ? -7.382 -7.472 4.785 1.00 90.56 183 GLU A N 1
ATOM 1456 C CA . GLU A 1 183 ? -7.975 -8.808 4.707 1.00 90.56 183 GLU A CA 1
ATOM 1457 C C . GLU A 1 183 ? -7.032 -9.922 5.185 1.00 90.56 183 GLU A C 1
ATOM 1459 O O . GLU A 1 183 ? -7.507 -10.899 5.754 1.00 90.56 183 GLU A O 1
ATOM 1464 N N . ILE A 1 184 ? -5.720 -9.823 4.927 1.00 87.81 184 ILE A N 1
ATOM 1465 C CA . ILE A 1 184 ? -4.736 -10.853 5.315 1.00 87.81 184 ILE A CA 1
ATOM 1466 C C . ILE A 1 184 ? -4.508 -10.851 6.826 1.00 87.81 184 ILE A C 1
ATOM 1468 O O . ILE A 1 184 ? -4.480 -11.908 7.448 1.00 87.81 184 ILE A O 1
ATOM 1472 N N . ILE A 1 185 ? -4.316 -9.669 7.412 1.00 85.19 185 ILE A N 1
ATOM 1473 C CA . ILE A 1 185 ? -4.051 -9.517 8.850 1.00 85.19 185 ILE A CA 1
ATOM 1474 C C . ILE A 1 185 ? -5.347 -9.631 9.670 1.00 85.19 185 ILE A C 1
ATOM 1476 O O . ILE A 1 185 ? -5.308 -9.777 10.891 1.00 85.19 185 ILE A O 1
ATOM 1480 N N . GLY A 1 186 ? -6.500 -9.585 8.998 1.00 73.44 186 GLY A N 1
ATOM 1481 C CA . GLY A 1 186 ? -7.780 -9.312 9.626 1.00 73.44 186 GLY A CA 1
ATOM 1482 C C . GLY A 1 186 ? -7.883 -7.828 9.974 1.00 73.44 186 GLY A C 1
ATOM 1483 O O . GLY A 1 186 ? -6.887 -7.146 10.237 1.00 73.44 186 GLY A O 1
ATOM 1484 N N . LYS A 1 187 ? -9.110 -7.298 9.983 1.00 62.34 187 LYS A N 1
ATOM 1485 C CA . LYS A 1 187 ? -9.347 -5.958 10.519 1.00 62.34 187 LYS A CA 1
ATOM 1486 C C . LYS A 1 187 ? -8.904 -5.976 11.979 1.00 62.34 187 LYS A C 1
ATOM 1488 O O . LYS A 1 187 ? -9.611 -6.505 12.831 1.00 62.34 187 LYS A O 1
ATOM 1493 N N . SER A 1 188 ? -7.755 -5.375 12.272 1.00 52.81 188 SER A N 1
ATOM 1494 C CA . SER A 1 188 ? -7.402 -4.967 13.628 1.00 52.81 188 SER A CA 1
ATOM 1495 C C . SER A 1 188 ? -8.299 -3.782 13.991 1.00 52.81 188 SER A C 1
ATOM 1497 O O . SER A 1 188 ? -7.888 -2.624 14.018 1.00 52.81 188 SER A O 1
ATOM 1499 N N . GLY A 1 189 ? -9.586 -4.072 14.187 1.00 53.69 189 GLY A N 1
ATOM 1500 C CA . GLY A 1 189 ? -10.432 -3.244 15.018 1.00 53.69 189 GLY A CA 1
ATOM 1501 C C . GLY A 1 189 ? -9.863 -3.362 16.420 1.00 53.69 189 GLY A C 1
ATOM 1502 O O . GLY A 1 189 ? -9.785 -4.455 16.979 1.00 53.69 189 GLY A O 1
ATOM 1503 N N . LYS A 1 190 ? -9.376 -2.246 16.944 1.00 53.75 190 LYS A N 1
ATOM 1504 C CA . LYS A 1 190 ? -8.889 -2.127 18.310 1.00 53.75 190 LYS A CA 1
ATOM 1505 C C . LYS 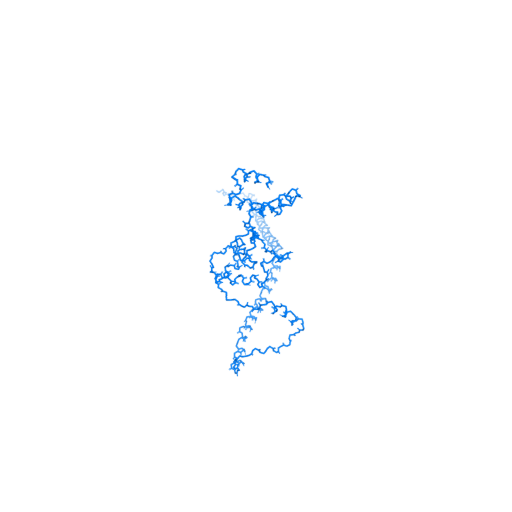A 1 190 ? -10.067 -2.451 19.244 1.00 53.75 190 LYS A C 1
ATOM 1507 O O . LYS A 1 190 ? -10.909 -1.589 19.428 1.00 53.75 190 LYS A O 1
ATOM 1512 N N . GLY A 1 191 ? -10.121 -3.702 19.716 1.00 52.72 191 GLY A N 1
ATOM 1513 C CA . GLY A 1 191 ? -10.951 -4.245 20.800 1.00 52.72 191 GLY A CA 1
ATOM 1514 C C . GLY A 1 191 ? -12.449 -3.930 20.759 1.00 52.72 191 GLY A C 1
ATOM 1515 O O . GLY A 1 191 ? -12.855 -2.796 20.979 1.00 52.72 191 GLY A O 1
ATOM 1516 N N . VAL A 1 192 ? -13.297 -4.955 20.629 1.00 54.81 192 VAL A N 1
ATOM 1517 C CA . VAL A 1 192 ? -14.633 -4.866 21.239 1.00 54.81 192 VAL A CA 1
ATOM 1518 C C . VAL A 1 192 ? -14.394 -4.659 22.734 1.00 54.81 192 VAL A C 1
ATOM 1520 O O . VAL A 1 192 ? -13.890 -5.559 23.405 1.00 54.81 192 VAL A O 1
ATOM 1523 N N . VAL A 1 193 ? -14.672 -3.459 23.244 1.00 62.38 193 VAL A N 1
ATOM 1524 C CA . VAL A 1 193 ? -14.642 -3.201 24.683 1.00 62.38 193 VAL A CA 1
ATOM 1525 C C . VAL A 1 193 ? -15.868 -3.907 25.252 1.00 62.38 193 VAL A C 1
ATOM 1527 O O . VAL A 1 193 ? -16.988 -3.430 25.097 1.00 62.38 193 VAL A O 1
ATOM 1530 N N . ILE A 1 194 ? -15.673 -5.093 25.831 1.00 75.69 194 ILE A N 1
ATOM 1531 C CA . ILE A 1 194 ? -16.747 -5.789 26.542 1.00 75.69 194 ILE A CA 1
ATOM 1532 C C . ILE A 1 194 ? -16.962 -5.029 27.846 1.00 75.69 194 ILE A C 1
ATOM 1534 O O . ILE A 1 194 ? -16.159 -5.124 28.775 1.00 75.69 194 ILE A O 1
ATOM 1538 N N . LEU A 1 195 ? -18.019 -4.226 27.873 1.00 84.62 195 LEU A N 1
ATOM 1539 C CA . LEU A 1 195 ? -18.419 -3.466 29.044 1.00 84.62 195 LEU A CA 1
ATOM 1540 C C . LEU A 1 195 ? -19.324 -4.321 29.944 1.00 84.62 195 LEU A C 1
ATOM 1542 O O . LEU A 1 195 ? -20.164 -5.064 29.428 1.00 84.62 195 LEU A O 1
ATOM 1546 N N . PRO A 1 196 ? -19.171 -4.242 31.278 1.00 85.94 196 PRO A N 1
ATOM 1547 C CA . PRO A 1 196 ? -20.133 -4.822 32.208 1.00 85.94 196 PRO A CA 1
ATOM 1548 C C . PRO A 1 196 ? -21.537 -4.258 31.966 1.00 85.94 196 PRO A C 1
ATOM 1550 O O . PRO A 1 196 ? -21.687 -3.076 31.676 1.00 85.94 196 PRO A O 1
ATOM 1553 N N . SER A 1 197 ? -22.571 -5.085 32.116 1.00 85.81 197 SER A N 1
ATOM 1554 C CA . SER A 1 197 ? -23.964 -4.619 32.018 1.00 85.81 197 SER A CA 1
ATOM 1555 C C . SER A 1 197 ? -24.478 -3.965 33.304 1.00 85.81 197 SER A C 1
ATOM 1557 O O . SER A 1 197 ? -25.495 -3.286 33.260 1.00 85.81 197 SER A O 1
ATOM 1559 N N . ASP A 1 198 ? -23.808 -4.188 34.438 1.00 91.12 198 ASP A N 1
ATOM 1560 C CA . ASP A 1 198 ? -24.191 -3.628 35.736 1.00 91.12 198 ASP A CA 1
ATOM 1561 C C . ASP A 1 198 ? -23.730 -2.159 35.870 1.00 91.12 198 ASP A C 1
ATOM 1563 O O . ASP A 1 198 ? -22.528 -1.897 35.730 1.00 91.12 198 ASP A O 1
ATOM 1567 N N . PRO A 1 199 ? -24.638 -1.211 36.182 1.00 90.56 199 PRO A N 1
ATOM 1568 C CA . PRO A 1 199 ? -24.305 0.198 36.391 1.00 90.56 199 PRO A CA 1
ATOM 1569 C C . PRO A 1 199 ? -23.181 0.440 37.402 1.00 90.56 199 PRO A C 1
ATOM 1571 O O . PRO A 1 199 ? -22.301 1.265 37.163 1.00 90.56 199 PRO A O 1
ATOM 1574 N N . ASN A 1 200 ? -23.170 -0.287 38.524 1.00 92.06 200 ASN A N 1
ATOM 1575 C CA . ASN A 1 200 ? -22.167 -0.067 39.570 1.00 92.06 200 ASN A CA 1
ATOM 1576 C C . ASN A 1 200 ? -20.776 -0.496 39.092 1.00 92.06 200 ASN A C 1
ATOM 1578 O O . ASN A 1 200 ? -19.814 0.262 39.220 1.00 92.06 200 ASN A O 1
ATOM 1582 N N . ALA A 1 201 ? -20.684 -1.659 38.441 1.00 92.06 201 ALA A N 1
ATOM 1583 C CA . ALA A 1 201 ? -19.452 -2.107 37.800 1.00 92.06 201 ALA A CA 1
ATOM 1584 C C . ALA A 1 201 ? -18.960 -1.134 36.707 1.00 92.06 201 ALA A C 1
ATOM 1586 O O . ALA A 1 201 ? -17.749 -0.961 36.543 1.00 92.06 201 ALA A O 1
ATOM 1587 N N . LEU A 1 202 ? -19.868 -0.474 35.976 1.00 93.56 202 LEU A N 1
ATOM 1588 C CA . LEU A 1 202 ? -19.516 0.572 35.007 1.00 93.56 202 LEU A CA 1
ATOM 1589 C C . LEU A 1 202 ? -18.933 1.815 35.683 1.00 93.56 202 LEU A C 1
ATOM 1591 O O . LEU A 1 202 ? -17.922 2.330 35.208 1.00 93.56 202 LEU A O 1
ATOM 1595 N N . PHE A 1 203 ? -19.509 2.277 36.794 1.00 93.44 203 PHE A N 1
ATOM 1596 C CA . PHE A 1 203 ? -18.966 3.406 37.555 1.00 93.44 203 PHE A CA 1
ATOM 1597 C C . PHE A 1 203 ? -17.604 3.093 38.184 1.00 93.44 203 PHE A C 1
ATOM 1599 O O . PHE A 1 203 ? -16.692 3.922 38.111 1.00 93.44 203 PHE A O 1
ATOM 1606 N N . ASP A 1 204 ? -17.420 1.895 38.739 1.00 94.69 204 ASP A N 1
ATOM 1607 C CA . ASP A 1 204 ? -16.129 1.457 39.279 1.00 94.69 204 ASP A CA 1
ATOM 1608 C C . ASP A 1 204 ? -15.060 1.388 38.181 1.00 94.69 204 ASP A C 1
ATOM 1610 O O . ASP A 1 204 ? -13.940 1.890 38.344 1.00 94.69 204 ASP A O 1
ATOM 1614 N N . MET A 1 205 ? -15.424 0.834 37.020 1.00 92.81 205 MET A N 1
ATOM 1615 C CA . MET A 1 205 ? -14.569 0.815 35.836 1.00 92.81 205 MET A CA 1
ATOM 1616 C C . MET A 1 205 ? -14.248 2.244 35.374 1.00 92.81 205 MET A C 1
ATOM 1618 O O . MET A 1 205 ? -13.079 2.549 35.131 1.00 92.81 205 MET A O 1
ATOM 1622 N N . LEU A 1 206 ? -15.240 3.138 35.297 1.00 93.06 206 LEU A N 1
ATOM 1623 C CA . LEU A 1 206 ? -15.056 4.539 34.910 1.00 93.06 206 LEU A CA 1
ATOM 1624 C C . LEU A 1 206 ? -14.061 5.240 35.839 1.00 93.06 206 LEU A C 1
ATOM 1626 O O . LEU A 1 206 ? -13.112 5.871 35.370 1.00 93.06 206 LEU A O 1
ATOM 1630 N N . LYS A 1 207 ? -14.231 5.079 37.154 1.00 94.12 207 LYS A N 1
ATOM 1631 C CA . LYS A 1 207 ? -13.346 5.643 38.178 1.00 94.12 207 LYS A CA 1
ATOM 1632 C C . LYS A 1 207 ? -11.908 5.161 38.005 1.00 94.12 207 LYS A C 1
ATOM 1634 O O . LYS A 1 207 ? -10.982 5.972 38.047 1.00 94.12 207 LYS A O 1
ATOM 1639 N N . LEU A 1 208 ? -11.714 3.866 37.750 1.00 94.31 208 LEU A N 1
ATOM 1640 C CA . LEU A 1 208 ? -10.395 3.295 37.482 1.00 94.31 208 LEU A CA 1
ATOM 1641 C C . LEU A 1 208 ? -9.756 3.897 36.218 1.00 94.31 208 LEU A C 1
ATOM 1643 O O . LEU A 1 208 ? -8.567 4.223 36.225 1.00 94.31 208 LEU A O 1
ATOM 1647 N N . ARG A 1 209 ? -10.525 4.082 35.134 1.00 92.81 209 ARG A N 1
ATOM 1648 C CA . ARG A 1 209 ? -10.009 4.670 33.882 1.00 92.81 209 ARG A CA 1
ATOM 1649 C C . ARG A 1 209 ? -9.712 6.158 34.004 1.00 92.81 209 ARG A C 1
ATOM 1651 O O . ARG A 1 209 ? -8.700 6.603 33.470 1.00 92.81 209 ARG A O 1
ATOM 1658 N N . LEU A 1 210 ? -10.517 6.910 34.748 1.00 92.25 210 LEU A N 1
ATOM 1659 C CA . LEU A 1 210 ? -10.234 8.313 35.054 1.00 92.25 210 LEU A CA 1
ATOM 1660 C C . LEU A 1 210 ? -8.958 8.460 35.892 1.00 92.25 210 LEU A C 1
ATOM 1662 O O . LEU A 1 210 ? -8.119 9.296 35.567 1.00 92.25 210 LEU A O 1
ATOM 1666 N N . ALA A 1 211 ? -8.750 7.603 36.896 1.00 92.62 211 ALA A N 1
ATOM 1667 C CA . ALA A 1 211 ? -7.501 7.583 37.659 1.00 92.62 211 ALA A CA 1
ATOM 1668 C C . ALA A 1 211 ? -6.288 7.259 36.765 1.00 92.62 211 ALA A C 1
ATOM 1670 O O . ALA A 1 211 ? -5.241 7.898 36.872 1.00 92.62 211 ALA A O 1
ATOM 1671 N N . ALA A 1 212 ? -6.433 6.316 35.827 1.00 92.06 212 ALA A N 1
ATOM 1672 C CA . ALA A 1 212 ? -5.387 6.008 34.853 1.00 92.06 212 ALA A CA 1
ATOM 1673 C C . ALA A 1 212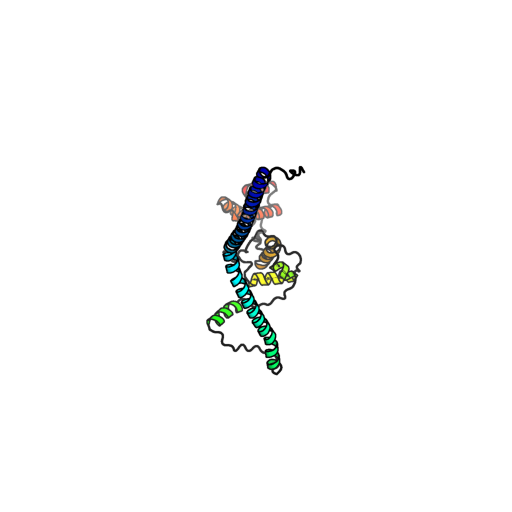 ? -5.089 7.192 33.911 1.00 92.06 212 ALA A C 1
ATOM 1675 O O . ALA A 1 212 ? -3.920 7.454 33.621 1.00 92.06 212 ALA A O 1
ATOM 1676 N N . LEU A 1 213 ? -6.111 7.938 33.470 1.00 91.88 213 LEU A N 1
ATOM 1677 C CA . LEU A 1 213 ? -5.936 9.168 32.686 1.00 91.88 213 LEU A CA 1
ATOM 1678 C C . LEU A 1 213 ? -5.201 10.248 33.480 1.00 91.88 213 LEU A C 1
ATOM 1680 O O . LEU A 1 213 ? -4.270 10.852 32.952 1.00 91.88 213 LEU A O 1
ATOM 1684 N N . GLN A 1 214 ? -5.570 10.450 34.747 1.00 89.38 214 GLN A N 1
ATOM 1685 C CA . GLN A 1 214 ? -4.898 11.393 35.647 1.00 89.38 214 GLN A CA 1
ATOM 1686 C C . GLN A 1 214 ? -3.425 11.027 35.874 1.00 89.38 214 GLN A C 1
ATOM 1688 O O . GLN A 1 214 ? -2.581 11.912 35.971 1.00 89.38 214 GLN A O 1
ATOM 1693 N N . ALA A 1 215 ? -3.098 9.733 35.883 1.00 92.12 215 ALA A N 1
ATOM 1694 C CA . ALA A 1 215 ? -1.723 9.239 35.926 1.00 92.12 215 ALA A CA 1
ATOM 1695 C C . ALA A 1 215 ? -0.964 9.373 34.584 1.00 92.12 215 ALA A C 1
ATOM 1697 O O . ALA A 1 215 ? 0.198 8.979 34.495 1.00 92.12 215 ALA A O 1
ATOM 1698 N N . GLY A 1 216 ? -1.597 9.908 33.532 1.00 90.94 216 GLY A N 1
ATOM 1699 C CA . GLY A 1 216 ? -0.992 10.146 32.218 1.00 90.94 216 GLY A CA 1
ATOM 1700 C C . GLY A 1 216 ? -1.140 8.999 31.212 1.00 90.94 216 GLY A C 1
ATOM 1701 O O . GLY A 1 216 ? -0.562 9.063 30.125 1.00 90.94 216 GLY A O 1
ATOM 1702 N N . ASN A 1 217 ? -1.913 7.951 31.515 1.00 89.06 217 ASN A N 1
ATOM 1703 C CA . ASN A 1 217 ? -2.153 6.861 30.569 1.00 89.06 217 ASN A CA 1
ATOM 1704 C C . ASN A 1 217 ? -3.207 7.264 29.526 1.00 89.06 217 ASN A C 1
ATOM 1706 O O . ASN A 1 217 ? -4.406 7.122 29.738 1.00 89.06 217 ASN A O 1
ATOM 1710 N N . THR A 1 218 ? -2.769 7.721 28.355 1.00 86.38 218 THR A N 1
ATOM 1711 C CA . THR A 1 218 ? -3.666 8.135 27.260 1.00 86.38 218 THR A CA 1
ATOM 1712 C C . THR A 1 218 ? -4.316 6.966 26.511 1.00 86.38 218 THR A C 1
ATOM 1714 O O . THR A 1 218 ? -5.253 7.176 25.739 1.00 86.38 218 THR A O 1
ATOM 1717 N N . GLY A 1 219 ? -3.865 5.727 26.738 1.00 85.00 219 GLY A N 1
ATOM 1718 C CA . GLY A 1 219 ? -4.370 4.533 26.058 1.00 85.00 219 GLY A CA 1
ATOM 1719 C C . GLY A 1 219 ? -5.815 4.174 26.410 1.00 85.00 219 GLY A C 1
ATOM 1720 O O . GLY A 1 219 ? -6.472 3.505 25.615 1.00 85.00 219 GLY A O 1
ATOM 1721 N N . VAL A 1 220 ? -6.321 4.654 27.552 1.00 89.31 220 VAL A N 1
ATOM 1722 C CA . VAL A 1 220 ? -7.669 4.331 28.050 1.00 89.31 220 VAL A CA 1
ATOM 1723 C C . VAL A 1 220 ? -8.759 5.297 27.571 1.00 89.31 220 VAL A C 1
ATOM 1725 O O . VAL A 1 220 ? -9.926 5.039 27.833 1.00 89.31 220 VAL A O 1
ATOM 1728 N N . LYS A 1 221 ? -8.429 6.378 26.840 1.00 88.38 221 LYS A N 1
ATOM 1729 C CA . LYS A 1 221 ? -9.410 7.412 26.432 1.00 88.38 221 LYS A CA 1
ATOM 1730 C C . LYS A 1 221 ? -10.631 6.833 25.706 1.00 88.38 221 LYS A C 1
ATOM 1732 O O . LYS A 1 221 ? -11.760 7.161 26.051 1.00 88.38 221 LYS A O 1
ATOM 1737 N N . ASN A 1 222 ? -10.406 5.944 24.737 1.00 86.56 222 ASN A N 1
ATOM 1738 C CA . ASN A 1 222 ? -11.490 5.333 23.959 1.00 86.56 222 ASN A CA 1
ATOM 1739 C C . ASN A 1 222 ? -12.385 4.428 24.820 1.00 86.56 222 ASN A C 1
ATOM 1741 O O . ASN A 1 222 ? -13.589 4.377 24.600 1.00 86.56 222 ASN A O 1
ATOM 1745 N N . GLU A 1 223 ? -11.798 3.726 25.794 1.00 87.75 223 GLU A N 1
ATOM 1746 C CA . GLU A 1 223 ? -12.550 2.898 26.740 1.00 87.75 223 GLU A CA 1
ATOM 1747 C C . GLU A 1 223 ? -13.393 3.777 27.668 1.00 87.75 223 GLU A C 1
ATOM 1749 O O . GLU A 1 223 ? -14.560 3.479 27.883 1.00 87.75 223 GLU A O 1
ATOM 1754 N N . THR A 1 224 ? -12.843 4.894 28.157 1.00 91.06 224 THR A N 1
ATOM 1755 C CA . THR A 1 224 ? -13.577 5.854 28.993 1.00 91.06 224 THR A CA 1
ATOM 1756 C C . THR A 1 224 ? -14.788 6.430 28.262 1.00 91.06 224 THR A C 1
ATOM 1758 O O . THR A 1 224 ? -15.871 6.468 28.835 1.00 91.06 224 THR A O 1
ATOM 1761 N N . VAL A 1 225 ? -14.633 6.820 26.990 1.00 90.88 225 VAL A N 1
ATOM 1762 C CA . VAL A 1 225 ? -15.754 7.315 26.169 1.00 90.88 225 VAL A CA 1
ATOM 1763 C C . VAL A 1 225 ? -16.827 6.237 26.004 1.00 90.88 225 VAL A C 1
ATOM 1765 O O . VAL A 1 225 ? -17.994 6.517 26.250 1.00 90.88 225 VAL A O 1
ATOM 1768 N N . ALA A 1 226 ? -16.440 4.996 25.693 1.00 90.94 226 ALA A N 1
ATOM 1769 C CA . ALA A 1 226 ? -17.391 3.892 25.560 1.00 90.94 226 ALA A CA 1
ATOM 1770 C C . ALA A 1 226 ? -18.154 3.596 26.869 1.00 90.94 226 ALA A C 1
ATOM 1772 O O . ALA A 1 226 ? -19.341 3.287 26.827 1.00 90.94 226 ALA A O 1
ATOM 1773 N N . ILE A 1 227 ? -17.497 3.714 28.031 1.00 91.81 227 ILE A N 1
ATOM 1774 C CA . ILE A 1 227 ? -18.154 3.575 29.343 1.00 91.81 227 ILE A CA 1
ATOM 1775 C C . ILE A 1 227 ? -19.173 4.702 29.560 1.00 91.81 227 ILE A C 1
ATOM 1777 O O . ILE A 1 227 ? -20.287 4.433 30.001 1.00 91.81 227 ILE A O 1
ATOM 1781 N N . CYS A 1 228 ? -18.817 5.951 29.239 1.00 92.12 228 CYS A N 1
ATOM 1782 C CA . CYS A 1 228 ? -19.741 7.084 29.331 1.00 92.12 228 CYS A CA 1
ATOM 1783 C C . CYS A 1 228 ? -20.951 6.914 28.400 1.00 92.12 228 CYS A C 1
ATOM 1785 O O . CYS A 1 228 ? -22.073 7.175 28.825 1.00 92.12 228 CYS A O 1
ATOM 1787 N N . ASP A 1 229 ? -20.741 6.439 27.168 1.00 91.88 229 ASP A N 1
ATOM 1788 C CA . ASP A 1 229 ? -21.824 6.158 26.217 1.00 91.88 229 ASP A CA 1
ATOM 1789 C C . ASP A 1 229 ? -22.788 5.097 26.767 1.00 91.88 229 ASP A C 1
ATOM 1791 O O . ASP A 1 229 ? -24.005 5.242 26.666 1.00 91.88 229 ASP A O 1
ATOM 1795 N N . GLU A 1 230 ? -22.255 4.042 27.390 1.00 92.19 230 GLU A N 1
ATOM 1796 C CA . GLU A 1 230 ? -23.063 2.973 27.976 1.00 92.19 230 GLU A CA 1
ATOM 1797 C C . GLU A 1 230 ? -23.837 3.441 29.219 1.00 92.19 230 GLU A C 1
ATOM 1799 O O . GLU A 1 230 ? -25.012 3.106 29.364 1.00 92.19 230 GLU A O 1
ATOM 1804 N N . LEU A 1 231 ? -23.234 4.270 30.078 1.00 93.88 231 LEU A N 1
ATOM 1805 C CA . LEU A 1 231 ? -23.923 4.879 31.224 1.00 93.88 231 LEU A CA 1
ATOM 1806 C C . LEU A 1 231 ? -25.066 5.803 30.780 1.00 93.88 231 LEU A C 1
ATOM 1808 O O . LEU A 1 231 ? -26.154 5.744 31.356 1.00 93.88 231 LEU A O 1
ATOM 1812 N N . LEU A 1 232 ? -24.847 6.606 29.733 1.00 94.94 232 LEU A N 1
ATOM 1813 C CA . LEU A 1 232 ? -25.882 7.458 29.142 1.00 94.94 232 LEU A CA 1
ATOM 1814 C C . LEU A 1 232 ? -27.009 6.608 28.541 1.00 94.94 232 LEU A C 1
ATOM 1816 O O . LEU A 1 232 ? -28.187 6.862 28.785 1.00 94.94 232 LEU A O 1
ATOM 1820 N N . ARG A 1 233 ? -26.661 5.535 27.817 1.00 93.69 233 ARG A N 1
ATOM 1821 C CA . ARG A 1 233 ? -27.626 4.587 27.232 1.00 93.69 233 ARG A CA 1
ATOM 1822 C C . ARG A 1 233 ? -28.499 3.911 28.291 1.00 93.69 233 ARG A C 1
ATOM 1824 O O . ARG A 1 233 ? -29.669 3.636 28.030 1.00 93.69 233 ARG A O 1
ATOM 1831 N N . GLN A 1 234 ? -27.939 3.626 29.464 1.00 93.94 234 GLN A N 1
ATOM 1832 C CA . GLN A 1 234 ? -28.654 3.049 30.606 1.00 93.94 234 GLN A CA 1
ATOM 1833 C C . GLN A 1 234 ? -29.402 4.097 31.453 1.00 93.94 234 GLN A C 1
ATOM 1835 O O . GLN A 1 234 ? -30.033 3.730 32.447 1.00 93.94 234 GLN A O 1
ATOM 1840 N N . GLY A 1 235 ? -29.333 5.384 31.089 1.00 93.00 235 GLY A N 1
ATOM 1841 C CA . GLY A 1 235 ? -29.967 6.483 31.821 1.00 93.00 235 GLY A CA 1
ATOM 1842 C C . GLY A 1 235 ? -29.386 6.708 33.219 1.00 93.00 235 GLY A C 1
ATOM 1843 O O . GLY A 1 235 ? -30.094 7.188 34.098 1.00 93.00 235 GLY A O 1
ATOM 1844 N N . GLN A 1 236 ? -28.132 6.303 33.445 1.00 95.56 236 GLN A N 1
ATOM 1845 C CA . GLN A 1 236 ? -27.437 6.463 34.729 1.00 95.56 236 GLN A CA 1
ATOM 1846 C C . GLN A 1 236 ? -26.775 7.834 34.874 1.00 95.56 236 GLN A C 1
ATOM 1848 O O . GLN A 1 236 ? -26.464 8.240 35.989 1.00 95.56 236 GLN A O 1
ATOM 1853 N N . ILE A 1 237 ? -26.542 8.509 33.749 1.00 93.56 237 ILE A N 1
ATOM 1854 C CA . ILE A 1 237 ? -26.059 9.886 33.674 1.00 93.56 237 ILE A CA 1
ATOM 1855 C C . ILE A 1 237 ? -26.922 10.663 32.684 1.00 93.56 237 ILE A C 1
ATOM 1857 O O . ILE A 1 237 ? -27.504 10.066 31.771 1.00 93.56 237 ILE A O 1
ATOM 1861 N N . ASP A 1 238 ? -26.980 11.979 32.845 1.00 95.25 238 ASP A N 1
ATOM 1862 C CA . ASP A 1 238 ? -27.644 12.870 31.896 1.00 95.25 238 ASP A CA 1
ATOM 1863 C C . ASP A 1 238 ? -26.686 13.444 30.829 1.00 95.25 238 ASP A C 1
ATOM 1865 O O . ASP A 1 238 ? -25.465 13.249 30.851 1.00 95.25 238 ASP A O 1
ATOM 1869 N N . ASP A 1 239 ? -27.255 14.149 29.848 1.00 93.75 239 ASP A N 1
ATOM 1870 C CA . ASP A 1 239 ? -26.500 14.746 28.741 1.00 93.75 239 ASP A CA 1
ATOM 1871 C C . ASP A 1 239 ? -25.489 15.811 29.204 1.00 93.75 239 ASP A C 1
ATOM 1873 O O . ASP A 1 239 ? -24.482 16.056 28.528 1.00 93.75 239 ASP A O 1
ATOM 1877 N N . ASP A 1 240 ? -25.744 16.485 30.324 1.00 94.12 240 ASP A N 1
ATOM 1878 C CA . ASP A 1 240 ? -24.897 17.563 30.828 1.00 94.12 240 ASP A CA 1
ATOM 1879 C C . ASP A 1 240 ? -23.731 17.010 31.660 1.00 94.12 240 ASP A C 1
ATOM 1881 O O . ASP A 1 240 ? -22.586 17.462 31.513 1.00 94.12 240 ASP A O 1
ATOM 1885 N N . GLU A 1 241 ? -23.973 15.956 32.435 1.00 91.75 241 GLU A N 1
ATOM 1886 C CA . GLU A 1 241 ? -22.957 15.125 33.075 1.00 91.75 241 GLU A CA 1
ATOM 1887 C C . GLU A 1 241 ? -22.041 14.486 32.028 1.00 91.75 241 GLU A C 1
ATOM 1889 O O . GLU A 1 241 ? -20.815 14.583 32.133 1.00 91.75 241 GLU A O 1
ATOM 1894 N N . TYR A 1 242 ? -22.608 13.925 30.958 1.00 93.31 242 TYR A N 1
ATOM 1895 C CA . TYR A 1 242 ? -21.845 13.346 29.854 1.00 93.31 242 TYR A CA 1
ATOM 1896 C C . TYR A 1 242 ? -20.905 14.369 29.194 1.00 93.31 242 TYR A C 1
ATOM 1898 O O . TYR A 1 242 ? -19.711 14.106 29.013 1.00 93.31 242 TYR A O 1
ATOM 1906 N N . LYS A 1 243 ? -21.398 15.577 28.882 1.00 92.88 243 LYS A N 1
ATOM 1907 C CA . LYS A 1 243 ? -20.564 16.662 28.323 1.00 92.88 243 LYS A CA 1
ATOM 1908 C C . LYS A 1 243 ? -19.458 17.088 29.285 1.00 92.88 243 LYS A C 1
ATOM 1910 O O . LYS A 1 243 ? -18.352 17.415 28.847 1.00 92.88 243 LYS A O 1
ATOM 1915 N N . THR A 1 244 ? -19.748 17.110 30.582 1.00 92.69 244 THR A N 1
ATOM 1916 C CA . THR A 1 244 ? -18.770 17.447 31.622 1.00 92.69 244 THR A CA 1
ATOM 1917 C C . THR A 1 244 ? -17.660 16.399 31.680 1.00 92.69 244 THR A C 1
ATOM 1919 O O . THR A 1 244 ? -16.479 16.752 31.674 1.00 92.69 244 THR A O 1
ATOM 1922 N N . LEU A 1 245 ? -18.022 15.115 31.631 1.00 89.25 245 LEU A N 1
ATOM 1923 C CA . LEU A 1 245 ? -17.077 14.001 31.582 1.00 89.25 245 LEU A CA 1
ATOM 1924 C C . LEU A 1 245 ? -16.232 14.017 30.301 1.00 89.25 245 LEU A C 1
ATOM 1926 O O . LEU A 1 245 ? -15.014 13.877 30.384 1.00 89.25 245 LEU A O 1
ATOM 1930 N N . GLN A 1 246 ? -16.820 14.278 29.129 1.00 89.31 246 GLN A N 1
ATOM 1931 C CA . GLN A 1 246 ? -16.055 14.397 27.879 1.00 89.31 246 GLN A CA 1
ATOM 1932 C C . GLN A 1 246 ? -14.986 15.498 27.934 1.00 89.31 246 GLN A C 1
ATOM 1934 O O . GLN A 1 246 ? -13.859 15.294 27.471 1.00 89.31 246 GLN A O 1
ATOM 1939 N N . LYS A 1 247 ? -15.307 16.653 28.530 1.00 87.69 247 LYS A N 1
ATOM 1940 C CA . LYS A 1 247 ? -14.332 17.738 28.723 1.00 87.69 247 LYS A CA 1
ATOM 1941 C C . LYS A 1 247 ? -13.167 17.318 29.616 1.00 87.69 247 LYS A C 1
ATOM 1943 O O . LYS A 1 247 ? -12.053 17.759 29.374 1.00 87.69 247 LYS A O 1
ATOM 1948 N N . ALA A 1 248 ? -13.403 16.461 30.609 1.00 81.69 248 ALA A N 1
ATOM 1949 C CA . ALA A 1 248 ? -12.355 15.948 31.491 1.00 81.69 248 ALA A CA 1
ATOM 1950 C C . ALA A 1 248 ? -11.459 14.876 30.832 1.00 81.69 248 ALA A C 1
ATOM 1952 O O . ALA A 1 248 ? -10.349 14.632 31.301 1.00 81.69 248 ALA A O 1
ATOM 1953 N N . ILE A 1 249 ? -11.928 14.226 29.760 1.00 83.50 249 ILE A N 1
ATOM 1954 C CA . ILE A 1 249 ? -11.193 13.179 29.021 1.00 83.50 249 ILE A CA 1
ATOM 1955 C C . ILE A 1 249 ? -10.296 13.777 27.914 1.00 83.50 249 ILE A C 1
ATOM 1957 O O . ILE A 1 249 ? -9.318 13.141 27.486 1.00 83.50 249 ILE A O 1
ATOM 1961 N N . THR A 1 250 ? -10.631 14.982 27.438 1.00 70.75 250 THR A N 1
ATOM 1962 C CA . THR A 1 250 ? -9.939 15.679 26.340 1.00 70.75 250 THR A CA 1
ATOM 1963 C C . THR A 1 250 ? -8.614 16.257 26.815 1.00 70.75 250 THR A C 1
ATOM 1965 O O . THR A 1 250 ? -7.576 15.756 26.312 1.00 70.75 250 THR A O 1
#

Radius of gyration: 46.73 Å; chains: 1; bounding box: 84×98×125 Å